Protein AF-0000000078526288 (afdb_homodimer)

Foldseek 3Di:
DDKWKKKWKFFLDPCPVVVLVVVCVVVVWDWPDWFWDQDPPNRIIIIITMTDDDPVVVVVSVVVLVPDPGTDDIDTADPPFKDKKKKKKWKFFAAPVRVVVLVVLCVVLVWDFDDDDNTIIIIMDMDHPVSVVVSVVVRVVTHTDDMDMNGMDMDGPDCVDPDDDD/DDKWKKKWKFFLDPCPVVVLVVVCVVVVWDWPDKAWDADPPNRIIMMITMTDDDPVVVVVSVVVLVPDPGTDDMDIADPPFKDKKKKKKWKFFAAPVRVVVLVVLCVVLVWDWPDDDNGITITMDMDHPVSVVVSVVVRVVTGTDDMDMRDMDMDGPDCPPPDDDD

Organism: NCBI:txid29354

Sequence (332 aa):
MERIVLSLLVDNTSGVLSRVAGLFSRRGYNIESLTVGVTADERYSRMTVVSTGDQEILDQIEKQLRKLEDVRDIKELKPGHSVYRELILVKVHASASQRQAICAIADIFRATIVDVGKDSVTVMLTGDQSKLDAVLNLLEDYEILELARTGLTGLSRGSDDIRYLPMERIVLSLLVDNTSGVLSRVAGLFSRRGYNIESLTVGVTADERYSRMTVVSTGDQEILDQIEKQLRKLEDVRDIKELKPGHSVYRELILVKVHASASQRQAICAIADIFRATIVDVGKDSVTVMLTGDQSKLDAVLNLLEDYEILELARTGLTGLSRGSDDIRYLP

Structure (mmCIF, N/CA/C/O backbone):
data_AF-0000000078526288-model_v1
#
loop_
_entity.id
_entity.type
_entity.pdbx_description
1 polymer 'Acetolactate synthase small subunit'
#
loop_
_atom_site.group_PDB
_atom_site.id
_atom_site.type_symbol
_atom_site.label_atom_id
_atom_site.label_alt_id
_atom_site.label_comp_id
_atom_site.label_asym_id
_atom_site.label_entity_id
_atom_site.label_seq_id
_atom_site.pdbx_PDB_ins_code
_atom_site.Cartn_x
_atom_site.Cartn_y
_atom_site.Cartn_z
_atom_site.occupancy
_atom_site.B_iso_or_equiv
_atom_site.auth_seq_id
_atom_site.auth_comp_id
_atom_site.auth_asym_id
_atom_site.auth_atom_id
_atom_site.pdbx_PDB_model_num
ATOM 1 N N . MET A 1 1 ? -2.316 -5.57 21.031 1 78.31 1 MET A N 1
ATOM 2 C CA . MET A 1 1 ? -2.574 -4.418 20.172 1 78.31 1 MET A CA 1
ATOM 3 C C . MET A 1 1 ? -3.182 -4.855 18.844 1 78.31 1 MET A C 1
ATOM 5 O O . MET A 1 1 ? -2.762 -5.855 18.266 1 78.31 1 MET A O 1
ATOM 9 N N . GLU A 1 2 ? -4.121 -4.395 18.578 1 89.44 2 GLU A N 1
ATOM 10 C CA . GLU A 1 2 ? -4.863 -4.781 17.391 1 89.44 2 GLU A CA 1
ATOM 11 C C . GLU A 1 2 ? -4.43 -3.957 16.172 1 89.44 2 GLU A C 1
ATOM 13 O O . GLU A 1 2 ? -3.826 -2.893 16.328 1 89.44 2 GLU A O 1
ATOM 18 N N . ARG A 1 3 ? -4.73 -4.469 15.273 1 92.62 3 ARG A N 1
ATOM 19 C CA . ARG A 1 3 ? -4.312 -3.861 14.016 1 92.62 3 ARG A CA 1
ATOM 20 C C . ARG A 1 3 ? -5.504 -3.656 13.086 1 92.62 3 ARG A C 1
ATOM 22 O O . ARG A 1 3 ? -6.379 -4.516 12.992 1 92.62 3 ARG A O 1
ATOM 29 N N . ILE A 1 4 ? -5.504 -2.611 12.43 1 95.75 4 ILE A N 1
ATOM 30 C CA . ILE A 1 4 ? -6.582 -2.348 11.477 1 95.75 4 ILE A CA 1
ATOM 31 C C . ILE A 1 4 ? -5.992 -1.908 10.141 1 95.75 4 ILE A C 1
ATOM 33 O O . ILE A 1 4 ? -5 -1.182 10.102 1 95.75 4 ILE A O 1
ATOM 37 N N . VAL A 1 5 ? -6.449 -2.439 9.102 1 96.62 5 VAL A N 1
ATOM 38 C CA . VAL A 1 5 ? -6.062 -2.029 7.758 1 96.62 5 VAL A CA 1
ATOM 39 C C . VAL A 1 5 ? -7.246 -1.362 7.062 1 96.62 5 VAL A C 1
ATOM 41 O O . VAL A 1 5 ? -8.289 -1.993 6.844 1 96.62 5 VAL A O 1
ATOM 44 N N . LEU A 1 6 ? -6.969 -0.064 6.902 1 97.38 6 LEU A N 1
ATOM 45 C CA . LEU A 1 6 ? -8.039 0.712 6.289 1 97.38 6 LEU A CA 1
ATOM 46 C C . LEU A 1 6 ? -7.668 1.118 4.867 1 97.38 6 LEU A C 1
ATOM 48 O O . LEU A 1 6 ? -6.547 1.565 4.613 1 97.38 6 LEU A O 1
ATOM 52 N N . SER A 1 7 ? -8.516 0.829 3.996 1 97.75 7 SER A N 1
ATOM 53 C CA . SER A 1 7 ? -8.43 1.363 2.643 1 97.75 7 SER A CA 1
ATOM 54 C C . SER A 1 7 ? -9.273 2.625 2.49 1 97.75 7 SER A C 1
ATOM 56 O O . SER A 1 7 ? -10.5 2.582 2.646 1 97.75 7 SER A O 1
ATOM 58 N N . LEU A 1 8 ? -8.586 3.609 2.311 1 97.25 8 LEU A N 1
ATOM 59 C CA . LEU A 1 8 ? -9.266 4.898 2.203 1 97.25 8 LEU A CA 1
ATOM 60 C C . LEU A 1 8 ? -9.289 5.379 0.757 1 97.25 8 LEU A C 1
ATOM 62 O O . LEU A 1 8 ? -8.242 5.488 0.117 1 97.25 8 LEU A O 1
ATOM 66 N N . LEU A 1 9 ? -10.438 5.566 0.299 1 97.56 9 LEU A N 1
ATOM 67 C CA . LEU A 1 9 ? -10.57 6.305 -0.954 1 97.56 9 LEU A CA 1
ATOM 68 C C . LEU A 1 9 ? -10.641 7.805 -0.698 1 97.56 9 LEU A C 1
ATOM 70 O O . LEU A 1 9 ? -11.562 8.281 -0.032 1 97.56 9 LEU A O 1
ATOM 74 N N . VAL A 1 10 ? -9.719 8.531 -1.231 1 96.94 10 VAL A N 1
ATOM 75 C CA . VAL A 1 10 ? -9.633 9.945 -0.881 1 96.94 10 VAL A CA 1
ATOM 76 C C . VAL A 1 10 ? -9.523 10.781 -2.15 1 96.94 10 VAL A C 1
ATOM 78 O O . VAL A 1 10 ? -9.188 10.266 -3.219 1 96.94 10 VAL A O 1
ATOM 81 N N . ASP A 1 11 ? -9.906 11.914 -1.874 1 95.69 11 ASP A N 1
ATOM 82 C CA . ASP A 1 11 ? -9.688 12.805 -3.01 1 95.69 11 ASP A CA 1
ATOM 83 C C . ASP A 1 11 ? -8.211 12.867 -3.385 1 95.69 11 ASP A C 1
ATOM 85 O O . ASP A 1 11 ? -7.34 12.875 -2.51 1 95.69 11 ASP A O 1
ATOM 89 N N . ASN A 1 12 ? -7.938 12.867 -4.656 1 93.81 12 ASN A N 1
ATOM 90 C CA . ASN A 1 12 ? -6.559 12.969 -5.125 1 93.81 12 ASN A CA 1
ATOM 91 C C . ASN A 1 12 ? -6.141 14.422 -5.332 1 93.81 12 ASN A C 1
ATOM 93 O O . ASN A 1 12 ? -5.895 14.852 -6.461 1 93.81 12 ASN A O 1
ATOM 97 N N . THR A 1 13 ? -6.039 15.117 -4.199 1 92.69 13 THR A N 1
ATOM 98 C CA . THR A 1 13 ? -5.625 16.516 -4.211 1 92.69 13 THR A CA 1
ATOM 99 C C . THR A 1 13 ? -4.516 16.766 -3.193 1 92.69 13 THR A C 1
ATOM 101 O O . THR A 1 13 ? -4.34 15.977 -2.256 1 92.69 13 THR A O 1
ATOM 104 N N . SER A 1 14 ? -3.846 17.703 -3.502 1 88.56 14 SER A N 1
ATOM 105 C CA . SER A 1 14 ? -2.719 18.031 -2.635 1 88.56 14 SER A CA 1
ATOM 106 C C . SER A 1 14 ? -3.168 18.203 -1.188 1 88.56 14 SER A C 1
ATOM 108 O O . SER A 1 14 ? -4.215 18.812 -0.931 1 88.56 14 SER A O 1
ATOM 110 N N . GLY A 1 15 ? -2.406 17.641 -0.392 1 91.81 15 GLY A N 1
ATOM 111 C CA . GLY A 1 15 ? -2.635 17.906 1.021 1 91.81 15 GLY A CA 1
ATOM 112 C C . GLY A 1 15 ? -3.42 16.812 1.712 1 91.81 15 GLY A C 1
ATOM 113 O O . GLY A 1 15 ? -3.441 16.734 2.941 1 91.81 15 GLY A O 1
ATOM 114 N N . VAL A 1 16 ? -4.078 16.047 0.9 1 95.56 16 VAL A N 1
ATOM 115 C CA . VAL A 1 16 ? -4.93 15.023 1.494 1 95.56 16 VAL A CA 1
ATOM 116 C C . VAL A 1 16 ? -4.074 14.031 2.273 1 95.56 16 VAL A C 1
ATOM 118 O O . VAL A 1 16 ? -4.414 13.656 3.398 1 95.56 16 VAL A O 1
ATOM 121 N N . LEU A 1 17 ? -2.924 13.672 1.703 1 93.88 17 LEU A N 1
ATOM 122 C CA . LEU A 1 17 ? -2.027 12.773 2.422 1 93.88 17 LEU A CA 1
ATOM 123 C C . LEU A 1 17 ? -1.586 13.391 3.746 1 93.88 17 LEU A C 1
ATOM 125 O O . LEU A 1 17 ? -1.603 12.727 4.781 1 93.88 17 LEU A O 1
ATOM 129 N N . SER A 1 18 ? -1.363 14.555 3.549 1 94.56 18 SER A N 1
ATOM 130 C CA . SER A 1 18 ? -0.926 15.266 4.75 1 94.56 18 SER A CA 1
ATOM 131 C C . SER A 1 18 ? -2.041 15.328 5.789 1 94.56 18 SER A C 1
ATOM 133 O O . SER A 1 18 ? -1.785 15.211 6.988 1 94.56 18 SER A O 1
ATOM 135 N N . ARG A 1 19 ? -3.018 15.672 5.438 1 95.75 19 ARG A N 1
ATOM 136 C CA . ARG A 1 19 ? -4.145 15.781 6.359 1 95.75 19 ARG A CA 1
ATOM 137 C C . ARG A 1 19 ? -4.461 14.43 6.996 1 95.75 19 ARG A C 1
ATOM 139 O O . ARG A 1 19 ? -4.684 14.352 8.203 1 95.75 19 ARG A O 1
ATOM 146 N N . VAL A 1 20 ? -4.43 13.406 6.172 1 96.69 20 VAL A N 1
ATOM 147 C CA . VAL A 1 20 ? -4.703 12.086 6.73 1 96.69 20 VAL A CA 1
ATOM 148 C C . VAL A 1 20 ? -3.578 11.688 7.684 1 96.69 20 VAL A C 1
ATOM 150 O O . VAL A 1 20 ? -3.832 11.305 8.828 1 96.69 20 VAL A O 1
ATOM 153 N N . ALA A 1 21 ? -2.537 11.781 7.246 1 95.19 21 ALA A N 1
ATOM 154 C CA . ALA A 1 21 ? -1.393 11.492 8.109 1 95.19 21 ALA A CA 1
ATOM 155 C C . ALA A 1 21 ? -1.416 12.367 9.359 1 95.19 21 ALA A C 1
ATOM 157 O O . ALA A 1 21 ? -1.046 11.914 10.445 1 95.19 21 ALA A O 1
ATOM 158 N N . GLY A 1 22 ? -1.643 13.656 9.039 1 95.06 22 GLY A N 1
ATOM 159 C CA . GLY A 1 22 ? -1.689 14.602 10.141 1 95.06 22 GLY A CA 1
ATOM 160 C C . GLY A 1 22 ? -2.701 14.227 11.203 1 95.06 22 GLY A C 1
ATOM 161 O O . GLY A 1 22 ? -2.457 14.414 12.398 1 95.06 22 GLY A O 1
ATOM 162 N N . LEU A 1 23 ? -3.824 13.578 10.852 1 96.19 23 LEU A N 1
ATOM 163 C CA . LEU A 1 23 ? -4.836 13.117 11.797 1 96.19 23 LEU A CA 1
ATOM 164 C C . LEU A 1 23 ? -4.266 12.055 12.727 1 96.19 23 LEU A C 1
ATOM 166 O O . LEU A 1 23 ? -4.461 12.117 13.945 1 96.19 23 LEU A O 1
ATOM 170 N N . PHE A 1 24 ? -3.527 11.297 12.094 1 95.5 24 PHE A N 1
ATOM 171 C CA . PHE A 1 24 ? -2.936 10.234 12.891 1 95.5 24 PHE A CA 1
ATOM 172 C C . PHE A 1 24 ? -1.914 10.797 13.875 1 95.5 24 PHE A C 1
ATOM 174 O O . PHE A 1 24 ? -1.881 10.406 15.039 1 95.5 24 PHE A O 1
ATOM 181 N N . SER A 1 25 ? -1.193 11.641 13.406 1 93.56 25 SER A N 1
ATOM 182 C CA . SER A 1 25 ? -0.153 12.203 14.258 1 93.56 25 SER A CA 1
ATOM 183 C C . SER A 1 25 ? -0.753 13.047 15.375 1 93.56 25 SER A C 1
ATOM 185 O O . SER A 1 25 ? -0.359 12.93 16.531 1 93.56 25 SER A O 1
ATOM 187 N N . ARG A 1 26 ? -1.615 13.891 15.055 1 93.75 26 ARG A N 1
ATOM 188 C CA . ARG A 1 26 ? -2.205 14.812 16.016 1 93.75 26 ARG A CA 1
ATOM 189 C C . ARG A 1 26 ? -2.939 14.062 17.125 1 93.75 26 ARG A C 1
ATOM 191 O O . ARG A 1 26 ? -2.934 14.484 18.281 1 93.75 26 ARG A O 1
ATOM 198 N N . ARG A 1 27 ? -3.539 12.859 16.797 1 93.44 27 ARG A N 1
ATOM 199 C CA . ARG A 1 27 ? -4.34 12.117 17.75 1 93.44 27 ARG A CA 1
ATOM 200 C C . ARG A 1 27 ? -3.523 11 18.406 1 93.44 27 ARG A C 1
ATOM 202 O O . ARG A 1 27 ? -4.031 10.258 19.25 1 93.44 27 ARG A O 1
ATOM 209 N N . GLY A 1 28 ? -2.314 11.062 17.812 1 91.94 28 GLY A N 1
ATOM 210 C CA . GLY A 1 28 ? -1.413 10.086 18.406 1 91.94 28 GLY A CA 1
ATOM 211 C C . GLY A 1 28 ? -1.717 8.664 18 1 91.94 28 GLY A C 1
ATOM 212 O O . GLY A 1 28 ? -1.47 7.723 18.75 1 91.94 28 GLY A O 1
ATOM 213 N N . TYR A 1 29 ? -2.303 8.523 16.891 1 92.69 29 TYR A N 1
ATOM 214 C CA . TYR A 1 29 ? -2.539 7.18 16.359 1 92.69 29 TYR A CA 1
ATOM 215 C C . TYR A 1 29 ? -1.296 6.641 15.672 1 92.69 29 TYR A C 1
ATOM 217 O O . TYR A 1 29 ? -0.605 7.375 14.961 1 92.69 29 TYR A O 1
ATOM 225 N N . ASN A 1 30 ? -1.155 5.516 15.742 1 89.69 30 ASN A N 1
ATOM 226 C CA . ASN A 1 30 ? 0.019 4.891 15.141 1 89.69 30 ASN A CA 1
ATOM 227 C C . ASN A 1 30 ? -0.241 4.484 13.695 1 89.69 30 ASN A C 1
ATOM 229 O O . ASN A 1 30 ? -1.284 3.908 13.383 1 89.69 30 ASN A O 1
ATOM 233 N N . ILE A 1 31 ? 0.575 4.723 13.031 1 92.19 31 ILE A N 1
ATOM 234 C CA . ILE A 1 31 ? 0.563 4.273 11.641 1 92.19 31 ILE A CA 1
ATOM 235 C C . ILE A 1 31 ? 1.661 3.234 11.43 1 92.19 31 ILE A C 1
ATOM 237 O O . ILE A 1 31 ? 2.846 3.531 11.594 1 92.19 31 ILE A O 1
ATOM 241 N N . GLU A 1 32 ? 1.486 2.199 11.023 1 88.12 32 GLU A N 1
ATOM 242 C CA . GLU A 1 32 ? 2.482 1.186 10.688 1 88.12 32 GLU A CA 1
ATOM 243 C C . GLU A 1 32 ? 2.922 1.306 9.227 1 88.12 32 GLU A C 1
ATOM 245 O O . GLU A 1 32 ? 4.105 1.159 8.922 1 88.12 32 GLU A O 1
ATOM 250 N N . SER A 1 33 ? 1.829 1.476 8.547 1 91.12 33 SER A N 1
ATOM 251 C CA . SER A 1 33 ? 2.154 1.709 7.145 1 91.12 33 SER A CA 1
ATOM 252 C C . SER A 1 33 ? 1.048 2.488 6.441 1 91.12 33 SER A C 1
ATOM 254 O O . SER A 1 33 ? -0.088 2.529 6.922 1 91.12 33 SER A O 1
ATOM 256 N N . LEU A 1 34 ? 1.593 3.188 5.359 1 92.12 34 LEU A N 1
ATOM 257 C CA . LEU A 1 34 ? 0.617 3.908 4.551 1 92.12 34 LEU A CA 1
ATOM 258 C C . LEU A 1 34 ? 1.057 3.967 3.092 1 92.12 34 LEU A C 1
ATOM 260 O O . LEU A 1 34 ? 2.201 4.32 2.797 1 92.12 34 LEU A O 1
ATOM 264 N N . THR A 1 35 ? 0.242 3.377 2.379 1 95.12 35 THR A N 1
ATOM 265 C CA . THR A 1 35 ? 0.462 3.475 0.94 1 95.12 35 THR A CA 1
ATOM 266 C C . THR A 1 35 ? -0.629 4.312 0.281 1 95.12 35 THR A C 1
ATOM 268 O O . THR A 1 35 ? -1.778 4.305 0.727 1 95.12 35 THR A O 1
ATOM 271 N N . VAL A 1 36 ? -0.202 4.938 -0.776 1 93.81 36 VAL A N 1
ATOM 272 C CA . VAL A 1 36 ? -1.202 5.734 -1.476 1 93.81 36 VAL A CA 1
ATOM 273 C C . VAL A 1 36 ? -0.868 5.793 -2.965 1 93.81 36 VAL A C 1
ATOM 275 O O . VAL A 1 36 ? 0.296 5.945 -3.342 1 93.81 36 VAL A O 1
ATOM 278 N N . GLY A 1 37 ? -1.864 5.574 -3.613 1 93 37 GLY A N 1
ATOM 279 C CA . GLY A 1 37 ? -1.726 5.652 -5.059 1 93 37 GLY A CA 1
ATOM 280 C C . GLY A 1 37 ? -3.021 6.012 -5.762 1 93 37 GLY A C 1
ATOM 281 O O . GLY A 1 37 ? -4.109 5.734 -5.254 1 93 37 GLY A O 1
ATOM 282 N N . VAL A 1 38 ? -2.779 6.613 -6.859 1 92.88 38 VAL A N 1
ATOM 283 C CA . VAL A 1 38 ? -3.926 7.043 -7.652 1 92.88 38 VAL A CA 1
ATOM 284 C C . VAL A 1 38 ? -4.719 5.824 -8.117 1 92.88 38 VAL A C 1
ATOM 286 O O . VAL A 1 38 ? -4.141 4.773 -8.398 1 92.88 38 VAL A O 1
ATOM 289 N N . THR A 1 39 ? -5.953 5.812 -8.148 1 93.94 39 THR A N 1
ATOM 290 C CA . THR A 1 39 ? -6.805 4.727 -8.609 1 93.94 39 THR A CA 1
ATOM 291 C C . THR A 1 39 ? -7.039 4.832 -10.117 1 93.94 39 THR A C 1
ATOM 293 O O . THR A 1 39 ? -6.391 5.629 -10.797 1 93.94 39 THR A O 1
ATOM 296 N N . ALA A 1 40 ? -7.914 3.994 -10.539 1 92 40 ALA A N 1
ATOM 297 C CA . ALA A 1 40 ? -8.258 4.055 -11.953 1 92 40 ALA A CA 1
ATOM 298 C C . ALA A 1 40 ? -9 5.348 -12.281 1 92 40 ALA A C 1
ATOM 300 O O . ALA A 1 40 ? -9.008 5.789 -13.438 1 92 40 ALA A O 1
ATOM 301 N N . ASP A 1 41 ? -9.719 5.719 -11.297 1 92.44 41 ASP A N 1
ATOM 302 C CA . ASP A 1 41 ? -10.312 7.051 -11.383 1 92.44 41 ASP A CA 1
ATOM 303 C C . ASP A 1 41 ? -9.383 8.109 -10.797 1 92.44 41 ASP A C 1
ATOM 305 O O . ASP A 1 41 ? -9.227 8.203 -9.578 1 92.44 41 ASP A O 1
ATOM 309 N N . GLU A 1 42 ? -8.664 9.102 -11.516 1 89.5 42 GLU A N 1
ATOM 310 C CA . GLU A 1 42 ? -7.566 9.984 -11.109 1 89.5 42 GLU A CA 1
ATOM 311 C C . GLU A 1 42 ? -8.039 11.031 -10.109 1 89.5 42 GLU A C 1
ATOM 313 O O . GLU A 1 42 ? -7.227 11.711 -9.484 1 89.5 42 GLU A O 1
ATOM 318 N N . ARG A 1 43 ? -9.43 11.031 -9.977 1 95.12 43 ARG A N 1
ATOM 319 C CA . ARG A 1 43 ? -9.969 11.977 -9 1 95.12 43 ARG A CA 1
ATOM 320 C C . ARG A 1 43 ? -9.727 11.492 -7.578 1 95.12 43 ARG A C 1
ATOM 322 O O . ARG A 1 43 ? -9.828 12.273 -6.625 1 95.12 43 ARG A O 1
ATOM 329 N N . TYR A 1 44 ? -9.281 10.297 -7.539 1 95.75 44 TYR A N 1
ATOM 330 C CA . TYR A 1 44 ? -9.195 9.68 -6.219 1 95.75 44 TYR A CA 1
ATOM 331 C C . TYR A 1 44 ? -7.895 8.898 -6.066 1 95.75 44 TYR A C 1
ATOM 333 O O . TYR A 1 44 ? -7.305 8.461 -7.059 1 95.75 44 TYR A O 1
ATOM 341 N N . SER A 1 45 ? -7.492 8.852 -4.945 1 95.38 45 SER A N 1
ATOM 342 C CA . SER A 1 45 ? -6.402 7.984 -4.512 1 95.38 45 SER A CA 1
ATOM 343 C C . SER A 1 45 ? -6.867 7 -3.447 1 95.38 45 SER A C 1
ATOM 345 O O . SER A 1 45 ? -7.871 7.234 -2.77 1 95.38 45 SER A O 1
ATOM 347 N N . ARG A 1 46 ? -6.293 5.98 -3.527 1 96.75 46 ARG A N 1
ATOM 348 C CA . ARG A 1 46 ? -6.57 5.02 -2.465 1 96.75 46 ARG A CA 1
ATOM 349 C C . ARG A 1 46 ? -5.371 4.871 -1.532 1 96.75 46 ARG A C 1
ATOM 351 O O . ARG A 1 46 ? -4.242 4.691 -1.99 1 96.75 46 ARG A O 1
ATOM 358 N N . MET A 1 47 ? -5.613 5.035 -0.302 1 96.88 47 MET A N 1
ATOM 359 C CA . MET A 1 47 ? -4.621 4.84 0.752 1 96.88 47 MET A CA 1
ATOM 360 C C . MET A 1 47 ? -4.922 3.58 1.555 1 96.88 47 MET A C 1
ATOM 362 O O . MET A 1 47 ? -6.078 3.293 1.861 1 96.88 47 MET A O 1
ATOM 366 N N . THR A 1 48 ? -3.988 2.922 1.618 1 97.12 48 THR A N 1
ATOM 367 C CA . THR A 1 48 ? -4.086 1.844 2.598 1 97.12 48 THR A CA 1
ATOM 368 C C . THR A 1 48 ? -3.295 2.186 3.857 1 97.12 48 THR A C 1
ATOM 370 O O . THR A 1 48 ? -2.074 2.35 3.805 1 97.12 48 THR A O 1
ATOM 373 N N . VAL A 1 49 ? -4.004 2.277 5.012 1 95.94 49 VAL A N 1
ATOM 374 C CA . VAL A 1 49 ? -3.406 2.662 6.285 1 95.94 49 VAL A CA 1
ATOM 375 C C . VAL A 1 49 ? -3.498 1.502 7.273 1 95.94 49 VAL A C 1
ATOM 377 O O . VAL A 1 49 ? -4.582 0.961 7.504 1 95.94 49 VAL A O 1
ATOM 380 N N . VAL A 1 50 ? -2.381 1.192 7.68 1 95.38 50 VAL A N 1
ATOM 381 C CA . VAL A 1 50 ? -2.32 0.178 8.727 1 95.38 50 VAL A CA 1
ATOM 382 C C . VAL A 1 50 ? -1.983 0.835 10.062 1 95.38 50 VAL A C 1
ATOM 384 O O . VAL A 1 50 ? -0.956 1.504 10.195 1 95.38 50 VAL A O 1
ATOM 387 N N . SER A 1 51 ? -2.832 0.612 10.93 1 94.69 51 SER A N 1
ATOM 388 C CA . SER A 1 51 ? -2.648 1.191 12.258 1 94.69 51 SER A CA 1
ATOM 389 C C . SER A 1 51 ? -2.838 0.144 13.352 1 94.69 51 SER A C 1
ATOM 391 O O . SER A 1 51 ? -3.551 -0.843 13.156 1 94.69 51 SER A O 1
ATOM 393 N N . THR A 1 52 ? -2.25 0.444 14.352 1 93.56 52 THR A N 1
ATOM 394 C CA . THR A 1 52 ? -2.381 -0.437 15.508 1 93.56 52 THR A CA 1
ATOM 395 C C . THR A 1 52 ? -2.818 0.349 16.734 1 93.56 52 THR A C 1
ATOM 397 O O . THR A 1 52 ? -2.568 1.553 16.828 1 93.56 52 THR A O 1
ATOM 400 N N . GLY A 1 53 ? -3.48 -0.38 17.562 1 91.19 53 GLY A N 1
ATOM 401 C CA . GLY A 1 53 ? -3.967 0.208 18.797 1 91.19 53 GLY A CA 1
ATOM 402 C C . GLY A 1 53 ? -5.035 -0.63 19.469 1 91.19 53 GLY A C 1
ATOM 403 O O . GLY A 1 53 ? -5.352 -1.73 19.016 1 91.19 53 GLY A O 1
ATOM 404 N N . ASP A 1 54 ? -5.223 0.047 20.562 1 91.75 54 ASP A N 1
ATOM 405 C CA . ASP A 1 54 ? -6.328 -0.68 21.188 1 91.75 54 ASP A CA 1
ATOM 406 C C . ASP A 1 54 ? -7.629 -0.464 20.406 1 91.75 54 ASP A C 1
ATOM 408 O O . ASP A 1 54 ? -7.703 0.403 19.531 1 91.75 54 ASP A O 1
ATOM 412 N N . GLN A 1 55 ? -8.695 -1.332 20.547 1 89.62 55 GLN A N 1
ATOM 413 C CA . GLN A 1 55 ? -9.914 -1.344 19.75 1 89.62 55 GLN A CA 1
ATOM 414 C C . GLN A 1 55 ? -10.617 0.012 19.797 1 89.62 55 GLN A C 1
ATOM 416 O O . GLN A 1 55 ? -11.18 0.458 18.797 1 89.62 55 GLN A O 1
ATOM 421 N N . GLU A 1 56 ? -10.43 0.689 20.969 1 89.62 56 GLU A N 1
ATOM 422 C CA . GLU A 1 56 ? -11.055 2.004 21.109 1 89.62 56 GLU A CA 1
ATOM 423 C C . GLU A 1 56 ? -10.398 3.023 20.188 1 89.62 56 GLU A C 1
ATOM 425 O O . GLU A 1 56 ? -11.086 3.816 19.531 1 89.62 56 GLU A O 1
ATOM 430 N N . ILE A 1 57 ? -9.195 2.807 20.125 1 89.88 57 ILE A N 1
ATOM 431 C CA . ILE A 1 57 ? -8.438 3.734 19.297 1 89.88 57 ILE A CA 1
ATOM 432 C C . ILE A 1 57 ? -8.711 3.443 17.812 1 89.88 57 ILE A C 1
ATOM 434 O O . ILE A 1 57 ? -8.93 4.363 17.031 1 89.88 57 ILE A O 1
ATOM 438 N N . LEU A 1 58 ? -8.68 2.43 17.562 1 90.56 58 LEU A N 1
ATOM 439 C CA . LEU A 1 58 ? -8.898 2.035 16.172 1 90.56 58 LEU A CA 1
ATOM 440 C C . LEU A 1 58 ? -10.289 2.463 15.703 1 90.56 58 LEU A C 1
ATOM 442 O O . LEU A 1 58 ? -10.445 2.898 14.562 1 90.56 58 LEU A O 1
ATOM 446 N N . ASP A 1 59 ? -11.227 2.148 16.578 1 91.81 59 ASP A N 1
ATOM 447 C CA . ASP A 1 59 ? -12.578 2.588 16.25 1 91.81 59 ASP A CA 1
ATOM 448 C C . ASP A 1 59 ? -12.633 4.102 16.047 1 91.81 59 ASP A C 1
ATOM 450 O O . ASP A 1 59 ? -13.344 4.598 15.172 1 91.81 59 ASP A O 1
ATOM 454 N N . GLN A 1 60 ? -11.93 4.887 16.734 1 93 60 GLN A N 1
ATOM 455 C CA . GLN A 1 60 ? -11.898 6.344 16.672 1 93 60 GLN A CA 1
ATOM 456 C C . GLN A 1 60 ? -11.195 6.82 15.406 1 93 60 GLN A C 1
ATOM 458 O O . GLN A 1 60 ? -11.547 7.859 14.844 1 93 60 GLN A O 1
ATOM 463 N N . ILE A 1 61 ? -10.164 5.836 15.109 1 96.44 61 ILE A N 1
ATOM 464 C CA . ILE A 1 61 ? -9.414 6.199 13.906 1 96.44 61 ILE A CA 1
ATOM 465 C C . ILE A 1 61 ? -10.375 6.312 12.719 1 96.44 61 ILE A C 1
ATOM 467 O O . ILE A 1 61 ? -10.359 7.309 11.992 1 96.44 61 ILE A O 1
ATOM 471 N N . GLU A 1 62 ? -11.195 5.344 12.477 1 95.38 62 GLU A N 1
ATOM 472 C CA . GLU A 1 62 ? -12.141 5.336 11.367 1 95.38 62 GLU A CA 1
ATOM 473 C C . GLU A 1 62 ? -13.117 6.5 11.469 1 95.38 62 GLU A C 1
ATOM 475 O O . GLU A 1 62 ? -13.414 7.16 10.469 1 95.38 62 GLU A O 1
ATOM 480 N N . LYS A 1 63 ? -13.484 6.781 12.758 1 95.31 63 LYS A N 1
ATOM 481 C CA . LYS A 1 63 ? -14.438 7.863 12.984 1 95.31 63 LYS A CA 1
ATOM 482 C C . LYS A 1 63 ? -13.836 9.211 12.617 1 95.31 63 LYS A C 1
ATOM 484 O O . LYS A 1 63 ? -14.484 10.039 11.977 1 95.31 63 LYS A O 1
ATOM 489 N N . GLN A 1 64 ? -12.727 9.359 12.984 1 97.56 64 GLN A N 1
ATOM 490 C CA . GLN A 1 64 ? -12.062 10.633 12.727 1 97.56 64 GLN A CA 1
ATOM 491 C C . GLN A 1 64 ? -11.758 10.805 11.242 1 97.56 64 GLN A C 1
ATOM 493 O O . GLN A 1 64 ? -11.859 11.914 10.703 1 97.56 64 GLN A O 1
ATOM 498 N N . LEU A 1 65 ? -11.414 9.648 10.742 1 97.62 65 LEU A N 1
ATOM 499 C CA . LEU A 1 65 ? -11.133 9.68 9.312 1 97.62 65 LEU A CA 1
ATOM 500 C C . LEU A 1 65 ? -12.391 10.031 8.516 1 97.62 65 LEU A C 1
ATOM 502 O O . LEU A 1 65 ? -12.312 10.727 7.496 1 97.62 65 LEU A O 1
ATOM 506 N N . ARG A 1 66 ? -13.492 9.648 8.852 1 96.44 66 ARG A N 1
ATOM 507 C CA . ARG A 1 66 ? -14.75 9.898 8.164 1 96.44 66 ARG A CA 1
ATOM 508 C C . ARG A 1 66 ? -15.117 11.375 8.219 1 96.44 66 ARG A C 1
ATOM 510 O O . ARG A 1 66 ? -15.914 11.859 7.41 1 96.44 66 ARG A O 1
ATOM 517 N N . LYS A 1 67 ? -14.445 11.961 9.273 1 95.75 67 LYS A N 1
ATOM 518 C CA . LYS A 1 67 ? -14.758 13.375 9.422 1 95.75 67 LYS A CA 1
ATOM 519 C C . LYS A 1 67 ? -13.984 14.227 8.414 1 95.75 67 LYS A C 1
ATOM 521 O O . LYS A 1 67 ? -14.297 15.398 8.219 1 95.75 67 LYS A O 1
ATOM 526 N N . LEU A 1 68 ? -13.086 13.562 7.867 1 96.94 68 LEU A N 1
ATOM 527 C CA . LEU A 1 68 ? -12.312 14.297 6.871 1 96.94 68 LEU A CA 1
ATOM 528 C C . LEU A 1 68 ? -13.07 14.383 5.551 1 96.94 68 LEU A C 1
ATOM 530 O O . LEU A 1 68 ? -13.445 13.352 4.984 1 96.94 68 LEU A O 1
ATOM 534 N N . GLU A 1 69 ? -13.047 15.578 5.223 1 93.94 69 GLU A N 1
ATOM 535 C CA . GLU A 1 69 ? -13.883 15.828 4.051 1 93.94 69 GLU A CA 1
ATOM 536 C C . GLU A 1 69 ? -13.312 15.148 2.811 1 93.94 69 GLU A C 1
ATOM 538 O O . GLU A 1 69 ? -14.055 14.758 1.908 1 93.94 69 GLU A O 1
ATOM 543 N N . ASP A 1 70 ? -12.102 14.977 2.811 1 96.25 70 ASP A N 1
ATOM 544 C CA . ASP A 1 70 ? -11.414 14.438 1.641 1 96.25 70 ASP A CA 1
ATOM 545 C C . ASP A 1 70 ? -11.555 12.914 1.569 1 96.25 70 ASP A C 1
ATOM 547 O O . ASP A 1 70 ? -11.195 12.297 0.565 1 96.25 70 ASP A O 1
ATOM 551 N N . VAL A 1 71 ? -11.961 12.305 2.707 1 97.38 71 VAL A N 1
ATOM 552 C CA . VAL A 1 71 ? -12.125 10.852 2.738 1 97.38 71 VAL A CA 1
ATOM 553 C C . VAL A 1 71 ? -13.508 10.477 2.209 1 97.38 71 VAL A C 1
ATOM 555 O O . VAL A 1 71 ? -14.531 10.859 2.797 1 97.38 71 VAL A O 1
ATOM 558 N N . ARG A 1 72 ? -13.477 9.727 1 1 96.69 72 ARG A N 1
ATOM 559 C CA . ARG A 1 72 ? -14.719 9.438 0.295 1 96.69 72 ARG A CA 1
ATOM 560 C C . ARG A 1 72 ? -15.266 8.062 0.674 1 96.69 72 ARG A C 1
ATOM 562 O O . ARG A 1 72 ? -16.469 7.82 0.589 1 96.69 72 ARG A O 1
ATOM 569 N N . ASP A 1 73 ? -14.398 7.234 0.924 1 94.62 73 ASP A N 1
ATOM 570 C CA . ASP A 1 73 ? -14.781 5.891 1.34 1 94.62 73 ASP A CA 1
ATOM 571 C C . ASP A 1 73 ? -13.734 5.273 2.258 1 94.62 73 ASP A C 1
ATOM 573 O O . ASP A 1 73 ? -12.539 5.562 2.125 1 94.62 73 ASP A O 1
ATOM 577 N N . ILE A 1 74 ? -14.125 4.66 3.4 1 95.38 74 ILE A N 1
ATOM 578 C CA . ILE A 1 74 ? -13.234 3.91 4.281 1 95.38 74 ILE A CA 1
ATOM 579 C C . ILE A 1 74 ? -13.695 2.457 4.363 1 95.38 74 ILE A C 1
ATOM 581 O O . ILE A 1 74 ? -14.859 2.18 4.66 1 95.38 74 ILE A O 1
ATOM 585 N N . LYS A 1 75 ? -12.789 1.465 3.795 1 95.88 75 LYS A N 1
ATOM 586 C CA . LYS A 1 75 ? -13.008 0.032 3.961 1 95.88 75 LYS A CA 1
ATOM 587 C C . LYS A 1 75 ? -11.984 -0.578 4.914 1 95.88 75 LYS A C 1
ATOM 589 O O . LYS A 1 75 ? -10.781 -0.35 4.77 1 95.88 75 LYS A O 1
ATOM 594 N N . GLU A 1 76 ? -12.391 -1.045 5.98 1 96 76 GLU A N 1
ATOM 595 C CA . GLU A 1 76 ? -11.461 -1.869 6.754 1 96 76 GLU A CA 1
ATOM 596 C C . GLU A 1 76 ? -11.172 -3.186 6.039 1 96 76 GLU A C 1
ATOM 598 O O . GLU A 1 76 ? -12.086 -3.939 5.715 1 96 76 GLU A O 1
ATOM 603 N N . LEU A 1 77 ? -10.102 -3.391 5.762 1 97.44 77 LEU A N 1
ATOM 604 C CA . LEU A 1 77 ? -9.672 -4.637 5.129 1 97.44 77 LEU A CA 1
ATOM 605 C C . LEU A 1 77 ? -9.391 -5.707 6.18 1 97.44 77 LEU A C 1
ATOM 607 O O . LEU A 1 77 ? -8.312 -5.723 6.781 1 97.44 77 LEU A O 1
ATOM 611 N N . LYS A 1 78 ? -10.141 -6.477 6.289 1 95.12 78 LYS A N 1
ATOM 612 C CA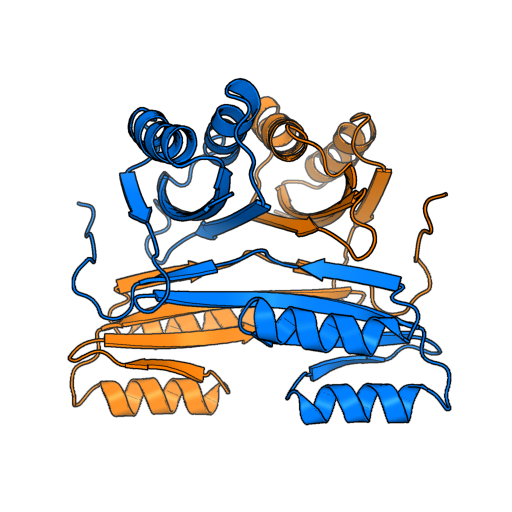 . LYS A 1 78 ? -10.039 -7.496 7.328 1 95.12 78 LYS A CA 1
ATOM 613 C C . LYS A 1 78 ? -9.258 -8.711 6.832 1 95.12 78 LYS A C 1
ATOM 615 O O . LYS A 1 78 ? -9.391 -9.109 5.676 1 95.12 78 LYS A O 1
ATOM 620 N N . PRO A 1 79 ? -8.555 -9.281 7.57 1 92.19 79 PRO A N 1
ATOM 621 C CA . PRO A 1 79 ? -7.848 -10.516 7.211 1 92.19 79 PRO A CA 1
ATOM 622 C C . PRO A 1 79 ? -8.789 -11.609 6.715 1 92.19 79 PRO A C 1
ATOM 624 O O . PRO A 1 79 ? -9.883 -11.789 7.266 1 92.19 79 PRO A O 1
ATOM 627 N N . GLY A 1 80 ? -8.461 -12.32 5.742 1 92.06 80 GLY A N 1
ATOM 628 C CA . GLY A 1 80 ? -9.273 -13.383 5.168 1 92.06 80 GLY A CA 1
ATOM 629 C C . GLY A 1 80 ? -10.25 -12.883 4.117 1 92.06 80 GLY A C 1
ATOM 630 O O . GLY A 1 80 ? -10.734 -13.664 3.297 1 92.06 80 GLY A O 1
ATOM 631 N N . HIS A 1 81 ? -10.531 -11.602 4.297 1 96.44 81 HIS A N 1
ATOM 632 C CA . HIS A 1 81 ? -11.5 -11.047 3.365 1 96.44 81 HIS A CA 1
ATOM 633 C C . HIS A 1 81 ? -10.859 -10.016 2.441 1 96.44 81 HIS A C 1
ATOM 635 O O . HIS A 1 81 ? -11.555 -9.273 1.752 1 96.44 81 HIS A O 1
ATOM 641 N N . SER A 1 82 ? -9.68 -10.102 2.523 1 97.44 82 SER A N 1
ATOM 642 C CA . SER A 1 82 ? -8.93 -9.148 1.71 1 97.44 82 SER A CA 1
ATOM 643 C C . SER A 1 82 ? -7.586 -9.727 1.28 1 97.44 82 SER A C 1
ATOM 645 O O . SER A 1 82 ? -7.086 -10.672 1.895 1 97.44 82 SER A O 1
ATOM 647 N N . VAL A 1 83 ? -7.141 -9.094 0.375 1 96.88 83 VAL A N 1
ATOM 648 C CA . VAL A 1 83 ? -5.793 -9.445 -0.058 1 96.88 83 VAL A CA 1
ATOM 649 C C . VAL A 1 83 ? -4.824 -8.328 0.334 1 96.88 83 VAL A C 1
ATOM 651 O O . VAL A 1 83 ? -5.078 -7.152 0.065 1 96.88 83 VAL A O 1
ATOM 654 N N . TYR A 1 84 ? -3.766 -8.82 0.913 1 97.19 84 TYR A N 1
ATOM 655 C CA . TYR A 1 84 ? -2.707 -7.918 1.351 1 97.19 84 TYR A CA 1
ATOM 656 C C . TYR A 1 84 ? -1.397 -8.227 0.633 1 97.19 84 TYR A C 1
ATOM 658 O O . TYR A 1 84 ? -1.003 -9.391 0.519 1 97.19 84 TYR A O 1
ATOM 666 N N . ARG A 1 85 ? -0.924 -7.215 0.221 1 97.62 85 ARG A N 1
ATOM 667 C CA . ARG A 1 85 ? 0.375 -7.43 -0.409 1 97.62 85 ARG A CA 1
ATOM 668 C C . ARG A 1 85 ? 1.31 -6.25 -0.153 1 97.62 85 ARG A C 1
ATOM 670 O O . ARG A 1 85 ? 0.865 -5.105 -0.086 1 97.62 85 ARG A O 1
ATOM 677 N N . GLU A 1 86 ? 2.373 -6.57 0.037 1 97.88 86 GLU A N 1
ATOM 678 C CA . GLU A 1 86 ? 3.459 -5.609 0.213 1 97.88 86 GLU A CA 1
ATOM 679 C C . GLU A 1 86 ? 4.664 -5.973 -0.65 1 97.88 86 GLU A C 1
ATOM 681 O O . GLU A 1 86 ? 4.867 -7.145 -0.982 1 97.88 86 GLU A O 1
ATOM 686 N N . LEU A 1 87 ? 5.375 -4.988 -1.122 1 98.06 87 LEU A N 1
ATOM 687 C CA . LEU A 1 87 ? 6.598 -5.188 -1.893 1 98.06 87 LEU A CA 1
ATOM 688 C C . LEU A 1 87 ? 7.809 -4.648 -1.137 1 98.06 87 LEU A C 1
ATOM 690 O O . LEU A 1 87 ? 7.754 -3.562 -0.56 1 98.06 87 LEU A O 1
ATOM 694 N N . ILE A 1 88 ? 8.75 -5.465 -1.129 1 98.19 88 ILE A N 1
ATOM 695 C CA . ILE A 1 88 ? 9.953 -4.965 -0.472 1 98.19 88 ILE A CA 1
ATOM 696 C C . ILE A 1 88 ? 11.156 -5.121 -1.402 1 98.19 88 ILE A C 1
ATOM 698 O O . ILE A 1 88 ? 11.188 -6.031 -2.232 1 98.19 88 ILE A O 1
ATOM 702 N N . LEU A 1 89 ? 12.094 -4.25 -1.345 1 98.5 89 LEU A N 1
ATOM 703 C CA . LEU A 1 89 ? 13.438 -4.336 -1.903 1 98.5 89 LEU A CA 1
ATOM 704 C C . LEU A 1 89 ? 14.484 -4.422 -0.795 1 98.5 89 LEU A C 1
ATOM 706 O O . LEU A 1 89 ? 14.562 -3.543 0.064 1 98.5 89 LEU A O 1
ATOM 710 N N . VAL A 1 90 ? 15.156 -5.465 -0.882 1 98 90 VAL A N 1
ATOM 711 C CA . VAL A 1 90 ? 16.172 -5.664 0.151 1 98 90 VAL A CA 1
ATOM 712 C C . VAL A 1 90 ? 17.547 -5.781 -0.493 1 98 90 VAL A C 1
ATOM 714 O O . VAL A 1 90 ? 17.812 -6.73 -1.238 1 98 90 VAL A O 1
ATOM 717 N N . LYS A 1 91 ? 18.312 -4.816 -0.163 1 97.88 91 LYS A N 1
ATOM 718 C CA . LYS A 1 91 ? 19.703 -4.863 -0.602 1 97.88 91 LYS A CA 1
ATOM 719 C C . LYS A 1 91 ? 20.594 -5.512 0.456 1 97.88 91 LYS A C 1
ATOM 721 O O . LYS A 1 91 ? 20.672 -5.023 1.585 1 97.88 91 LYS A O 1
ATOM 726 N N . VAL A 1 92 ? 21.266 -6.562 0.001 1 97.06 92 VAL A N 1
ATOM 727 C CA . VAL A 1 92 ? 22.078 -7.336 0.942 1 97.06 92 VAL A CA 1
ATOM 728 C C . VAL A 1 92 ? 23.531 -7.359 0.484 1 97.06 92 VAL A C 1
ATOM 730 O O . VAL A 1 92 ? 23.812 -7.473 -0.712 1 97.06 92 VAL A O 1
ATOM 733 N N . HIS A 1 93 ? 24.234 -7.133 1.532 1 96.62 93 HIS A N 1
ATOM 734 C CA . HIS A 1 93 ? 25.656 -7.328 1.225 1 96.62 93 HIS A CA 1
ATOM 735 C C . HIS A 1 93 ? 25.938 -8.773 0.828 1 96.62 93 HIS A C 1
ATOM 737 O O . HIS A 1 93 ? 25.484 -9.703 1.499 1 96.62 93 HIS A O 1
ATOM 743 N N . ALA A 1 94 ? 26.609 -8.922 -0.379 1 93.81 94 ALA A N 1
ATOM 744 C CA . ALA A 1 94 ? 26.844 -10.273 -0.883 1 93.81 94 ALA A CA 1
ATOM 745 C C . ALA A 1 94 ? 28.266 -10.414 -1.426 1 93.81 94 ALA A C 1
ATOM 747 O O . ALA A 1 94 ? 28.578 -9.914 -2.51 1 93.81 94 ALA A O 1
ATOM 748 N N . SER A 1 95 ? 29.047 -11.078 -0.659 1 91 95 SER A N 1
ATOM 749 C CA . SER A 1 95 ? 30.297 -11.523 -1.252 1 91 95 SER A CA 1
ATOM 750 C C . SER A 1 95 ? 30.062 -12.578 -2.33 1 91 95 SER A C 1
ATOM 752 O O . SER A 1 95 ? 28.938 -13.062 -2.49 1 91 95 SER A O 1
ATOM 754 N N . ALA A 1 96 ? 31.078 -12.875 -2.992 1 86.5 96 ALA A N 1
ATOM 755 C CA . ALA A 1 96 ? 30.938 -13.852 -4.066 1 86.5 96 ALA A CA 1
ATOM 756 C C . ALA A 1 96 ? 30.406 -15.18 -3.533 1 86.5 96 ALA A C 1
ATOM 758 O O . ALA A 1 96 ? 29.562 -15.82 -4.168 1 86.5 96 ALA A O 1
ATOM 759 N N . SER A 1 97 ? 30.828 -15.523 -2.553 1 87.56 97 SER A N 1
ATOM 760 C CA . SER A 1 97 ? 30.406 -16.797 -1.983 1 87.56 97 SER A CA 1
ATOM 761 C C . SER A 1 97 ? 29 -16.719 -1.41 1 87.56 97 SER A C 1
ATOM 763 O O . SER A 1 97 ? 28.25 -17.688 -1.462 1 87.56 97 SER A O 1
ATOM 765 N N . GLN A 1 98 ? 28.672 -15.586 -0.895 1 92 98 GLN A N 1
ATOM 766 C CA . GLN A 1 98 ? 27.375 -15.406 -0.253 1 92 98 GLN A CA 1
ATOM 767 C C . GLN A 1 98 ? 26.281 -15.219 -1.289 1 92 98 GLN A C 1
ATOM 769 O O . GLN A 1 98 ? 25.109 -15.484 -1.011 1 92 98 GLN A O 1
ATOM 774 N N . ARG A 1 99 ? 26.688 -14.719 -2.357 1 91.75 99 ARG A N 1
ATOM 775 C CA . ARG A 1 99 ? 25.75 -14.375 -3.416 1 91.75 99 ARG A CA 1
ATOM 776 C C . ARG A 1 99 ? 24.906 -15.586 -3.824 1 91.75 99 ARG A C 1
ATOM 778 O O . ARG A 1 99 ? 23.703 -15.469 -4.035 1 91.75 99 ARG A O 1
ATOM 785 N N . GLN A 1 100 ? 25.578 -16.703 -4.066 1 92.31 100 GLN A N 1
ATOM 786 C CA . GLN A 1 100 ? 24.875 -17.906 -4.473 1 92.31 100 GLN A CA 1
ATOM 787 C C . GLN A 1 100 ? 23.828 -18.312 -3.438 1 92.31 100 GLN A C 1
ATOM 789 O O . GLN A 1 100 ? 22.719 -18.719 -3.793 1 92.31 100 GLN A O 1
ATOM 794 N N . ALA A 1 101 ? 24.188 -18.203 -2.217 1 92.88 101 ALA A N 1
ATOM 795 C CA . ALA A 1 101 ? 23.266 -18.562 -1.133 1 92.88 101 ALA A CA 1
ATOM 796 C C . ALA A 1 101 ? 22.078 -17.609 -1.088 1 92.88 101 ALA A C 1
ATOM 798 O O . ALA A 1 101 ? 20.938 -18.047 -0.85 1 92.88 101 ALA A O 1
ATOM 799 N N . ILE A 1 102 ? 22.359 -16.344 -1.263 1 95.12 102 ILE A N 1
ATOM 800 C CA . ILE A 1 102 ? 21.297 -15.344 -1.257 1 95.12 102 ILE A CA 1
ATOM 801 C C . ILE A 1 102 ? 20.359 -15.578 -2.436 1 95.12 102 ILE A C 1
ATOM 803 O O . ILE A 1 102 ? 19.141 -15.477 -2.291 1 95.12 102 ILE A O 1
ATOM 807 N N . CYS A 1 103 ? 20.891 -15.914 -3.592 1 93.94 103 CYS A N 1
ATOM 808 C CA . CYS A 1 103 ? 20.094 -16.219 -4.77 1 93.94 103 CYS A CA 1
ATOM 809 C C . CYS A 1 103 ? 19.234 -17.453 -4.543 1 93.94 103 CYS A C 1
ATOM 811 O O . CYS A 1 103 ? 18.094 -17.531 -5.02 1 93.94 103 CYS A O 1
ATOM 813 N N . ALA A 1 104 ? 19.938 -18.375 -3.859 1 94.56 104 ALA A N 1
ATOM 814 C CA . ALA A 1 104 ? 19.203 -19.594 -3.547 1 94.56 104 ALA A CA 1
ATOM 815 C C . ALA A 1 104 ? 18 -19.281 -2.65 1 94.56 104 ALA A C 1
ATOM 817 O O . ALA A 1 104 ? 16.906 -19.828 -2.848 1 94.56 104 ALA A O 1
ATOM 818 N N . ILE A 1 105 ? 18.078 -18.547 -1.584 1 91.94 105 ILE A N 1
ATOM 819 C CA . ILE A 1 105 ? 16.984 -18.109 -0.709 1 91.94 105 ILE A CA 1
ATOM 820 C C . ILE A 1 105 ? 15.922 -17.391 -1.53 1 91.94 105 ILE A C 1
ATOM 822 O O . ILE A 1 105 ? 14.727 -17.656 -1.358 1 91.94 105 ILE A O 1
ATOM 826 N N . ALA A 1 106 ? 16.5 -16.359 -2.547 1 95.56 106 ALA A N 1
ATOM 827 C CA . ALA A 1 106 ? 15.562 -15.641 -3.404 1 95.56 106 ALA A CA 1
ATOM 828 C C . ALA A 1 106 ? 14.734 -16.609 -4.246 1 95.56 106 ALA A C 1
ATOM 830 O O . ALA A 1 106 ? 13.516 -16.453 -4.379 1 95.56 106 ALA A O 1
ATOM 831 N N . ASP A 1 107 ? 15.242 -17.703 -4.578 1 95 107 ASP A N 1
ATOM 832 C CA . ASP A 1 107 ? 14.57 -18.688 -5.422 1 95 107 ASP A CA 1
ATOM 833 C C . ASP A 1 107 ? 13.531 -19.469 -4.625 1 95 107 ASP A C 1
ATOM 835 O O . ASP A 1 107 ? 12.43 -19.719 -5.113 1 95 107 ASP A O 1
ATOM 839 N N . ILE A 1 108 ? 13.914 -19.797 -3.525 1 95 108 ILE A N 1
ATOM 840 C CA . ILE A 1 108 ? 13.031 -20.578 -2.66 1 95 108 ILE A CA 1
ATOM 841 C C . ILE A 1 108 ? 11.742 -19.797 -2.414 1 95 108 ILE A C 1
ATOM 843 O O . ILE A 1 108 ? 10.656 -20.375 -2.395 1 95 108 ILE A O 1
ATOM 847 N N . PHE A 1 109 ? 11.852 -18.578 -2.252 1 94.56 109 PHE A N 1
ATOM 848 C CA . PHE A 1 109 ? 10.703 -17.75 -1.904 1 94.56 109 PHE A CA 1
ATOM 849 C C . PHE A 1 109 ? 10.125 -17.078 -3.145 1 94.56 109 PHE A C 1
ATOM 851 O O . PHE A 1 109 ? 9.227 -16.234 -3.041 1 94.56 109 PHE A O 1
ATOM 858 N N . ARG A 1 110 ? 10.672 -17.328 -4.262 1 94.19 110 ARG A N 1
ATOM 859 C CA . ARG A 1 110 ? 10.242 -16.812 -5.555 1 94.19 110 ARG A CA 1
ATOM 860 C C . ARG A 1 110 ? 10.406 -15.297 -5.625 1 94.19 110 ARG A C 1
ATOM 862 O O . ARG A 1 110 ? 9.523 -14.594 -6.113 1 94.19 110 ARG A O 1
ATOM 869 N N . ALA A 1 111 ? 11.461 -14.984 -4.887 1 96.56 111 ALA A N 1
ATOM 870 C CA . ALA A 1 111 ? 11.883 -13.586 -4.969 1 96.56 111 ALA A CA 1
ATOM 871 C C . ALA A 1 111 ? 12.727 -13.344 -6.211 1 96.56 111 ALA A C 1
ATOM 873 O O . ALA A 1 111 ? 13.18 -14.289 -6.863 1 96.56 111 ALA A O 1
ATOM 874 N N . THR A 1 112 ? 12.812 -12.109 -6.582 1 96.25 112 THR A N 1
ATOM 875 C CA . THR A 1 112 ? 13.508 -11.75 -7.812 1 96.25 112 THR A CA 1
ATOM 876 C C . THR A 1 112 ? 14.766 -10.938 -7.504 1 96.25 112 THR A C 1
ATOM 878 O O . THR A 1 112 ? 14.719 -10 -6.707 1 96.25 112 THR A O 1
ATOM 881 N N . ILE A 1 113 ? 15.719 -11.375 -7.992 1 97.56 113 ILE A N 1
ATOM 882 C CA . ILE A 1 113 ? 16.922 -10.547 -7.895 1 97.56 113 ILE A CA 1
ATOM 883 C C . ILE A 1 113 ? 16.844 -9.398 -8.898 1 97.56 113 ILE A C 1
ATOM 885 O O . ILE A 1 113 ? 16.766 -9.625 -10.109 1 97.56 113 ILE A O 1
ATOM 889 N N . VAL A 1 114 ? 16.984 -8.211 -8.398 1 96.88 114 VAL A N 1
ATOM 890 C CA . VAL A 1 114 ? 16.703 -7.09 -9.289 1 96.88 114 VAL A CA 1
ATOM 891 C C . VAL A 1 114 ? 17.969 -6.27 -9.508 1 96.88 114 VAL A C 1
ATOM 893 O O . VAL A 1 114 ? 18 -5.375 -10.359 1 96.88 114 VAL A O 1
ATOM 896 N N . ASP A 1 115 ? 18.891 -6.496 -8.711 1 97.38 115 ASP A N 1
ATOM 897 C CA . ASP A 1 115 ? 20.188 -5.852 -8.883 1 97.38 115 ASP A CA 1
ATOM 898 C C . ASP A 1 115 ? 21.312 -6.715 -8.297 1 97.38 115 ASP A C 1
ATOM 900 O O . ASP A 1 115 ? 21.141 -7.309 -7.23 1 97.38 115 ASP A O 1
ATOM 904 N N . VAL A 1 116 ? 22.359 -6.805 -8.977 1 95.88 116 VAL A N 1
ATOM 905 C CA . VAL A 1 116 ? 23.578 -7.469 -8.5 1 95.88 116 VAL A CA 1
ATOM 906 C C . VAL A 1 116 ? 24.781 -6.547 -8.68 1 95.88 116 VAL A C 1
ATOM 908 O O . VAL A 1 116 ? 25.141 -6.203 -9.805 1 95.88 116 VAL A O 1
ATOM 911 N N . GLY A 1 117 ? 25.234 -6.125 -7.598 1 92.81 117 GLY A N 1
ATOM 912 C CA . GLY A 1 117 ? 26.453 -5.336 -7.602 1 92.81 117 GLY A CA 1
ATOM 913 C C . GLY A 1 117 ? 27.688 -6.148 -7.281 1 92.81 117 GLY A C 1
ATOM 914 O O . GLY A 1 117 ? 27.609 -7.371 -7.137 1 92.81 117 GLY A O 1
ATOM 915 N N . LYS A 1 118 ? 28.75 -5.496 -7.262 1 91.06 118 LYS A N 1
ATOM 916 C CA . LYS A 1 118 ? 30.016 -6.184 -6.965 1 91.06 118 LYS A CA 1
ATOM 917 C C . LYS A 1 118 ? 29.938 -6.883 -5.609 1 91.06 118 LYS A C 1
ATOM 919 O O . LYS A 1 118 ? 30.406 -8.016 -5.465 1 91.06 118 LYS A O 1
ATOM 924 N N . ASP A 1 119 ? 29.203 -6.281 -4.738 1 93.81 119 ASP A N 1
ATOM 925 C CA . ASP A 1 119 ? 29.172 -6.879 -3.406 1 93.81 119 ASP A CA 1
ATOM 926 C C . ASP A 1 119 ? 27.781 -6.789 -2.795 1 93.81 119 ASP A C 1
ATOM 928 O O . ASP A 1 119 ? 27.641 -6.66 -1.577 1 93.81 119 ASP A O 1
ATOM 932 N N . SER A 1 120 ? 26.969 -6.629 -3.51 1 96.69 120 SER A N 1
ATOM 933 C CA . SER A 1 120 ? 25.609 -6.531 -2.98 1 96.69 120 SER A CA 1
ATOM 934 C C . SER A 1 120 ? 24.594 -7.156 -3.936 1 96.69 120 SER A C 1
ATOM 936 O O . SER A 1 120 ? 24.844 -7.242 -5.141 1 96.69 120 SER A O 1
ATOM 938 N N . VAL A 1 121 ? 23.5 -7.605 -3.648 1 96.69 121 VAL A N 1
ATOM 939 C CA . VAL A 1 121 ? 22.375 -8.102 -4.414 1 96.69 121 VAL A CA 1
ATOM 940 C C . VAL A 1 121 ? 21.078 -7.5 -3.871 1 96.69 121 VAL A C 1
ATOM 942 O O . VAL A 1 121 ? 20.891 -7.395 -2.654 1 96.69 121 VAL A O 1
ATOM 945 N N . THR A 1 122 ? 20.344 -7.055 -4.523 1 98.12 122 THR A N 1
ATOM 946 C CA . THR A 1 122 ? 19.047 -6.555 -4.102 1 98.12 122 THR A CA 1
ATOM 947 C C . THR A 1 122 ? 17.938 -7.539 -4.48 1 98.12 122 THR A C 1
ATOM 949 O O . THR A 1 122 ? 17.781 -7.875 -5.656 1 98.12 122 THR A O 1
ATOM 952 N N . VAL A 1 123 ? 17.172 -7.863 -3.775 1 97.88 123 VAL A N 1
ATOM 953 C CA . VAL A 1 123 ? 16.125 -8.859 -3.924 1 97.88 123 VAL A CA 1
ATOM 954 C C . VAL A 1 123 ? 14.758 -8.195 -3.811 1 97.88 123 VAL A C 1
ATOM 956 O O . VAL A 1 123 ? 14.508 -7.422 -2.879 1 97.88 123 VAL A O 1
ATOM 959 N N . MET A 1 124 ? 13.938 -8.461 -4.508 1 98.25 124 MET A N 1
ATOM 960 C CA . MET A 1 124 ? 12.555 -7.973 -4.48 1 98.25 124 MET A CA 1
ATOM 961 C C . MET A 1 124 ? 11.586 -9.102 -4.137 1 98.25 124 MET A C 1
ATOM 963 O O . MET A 1 124 ? 11.688 -10.195 -4.688 1 98.25 124 MET A O 1
ATOM 967 N N . LEU A 1 125 ? 10.859 -8.773 -3.475 1 97.69 125 LEU A N 1
ATOM 968 C CA . LEU A 1 125 ? 9.883 -9.773 -3.084 1 97.69 125 LEU A CA 1
ATOM 969 C C . LEU A 1 125 ? 8.516 -9.141 -2.855 1 97.69 125 LEU A C 1
ATOM 971 O O . LEU A 1 125 ? 8.414 -8.047 -2.289 1 97.69 125 LEU A O 1
ATOM 975 N N . THR A 1 126 ? 7.434 -9.836 -3.199 1 96.94 126 THR A N 1
ATOM 976 C CA . THR A 1 126 ? 6.047 -9.469 -2.943 1 96.94 126 THR A CA 1
ATOM 977 C C . THR A 1 126 ? 5.324 -10.578 -2.186 1 96.94 126 THR A C 1
ATOM 979 O O . THR A 1 126 ? 5.523 -11.758 -2.467 1 96.94 126 THR A O 1
ATOM 982 N N . GLY A 1 127 ? 4.68 -10.125 -1.373 1 95.56 127 GLY A N 1
ATOM 983 C CA . GLY A 1 127 ? 3.928 -11.109 -0.604 1 95.56 127 GLY A CA 1
ATOM 984 C C . GLY A 1 127 ? 3.207 -10.508 0.586 1 95.56 127 GLY A C 1
ATOM 985 O O . GLY A 1 127 ? 3.166 -9.281 0.742 1 95.56 127 GLY A O 1
ATOM 986 N N . ASP A 1 128 ? 2.621 -11.25 1.289 1 92.62 128 ASP A N 1
ATOM 987 C CA . ASP A 1 128 ? 2.047 -10.75 2.533 1 92.62 128 ASP A CA 1
ATOM 988 C C . ASP A 1 128 ? 3.125 -10.555 3.598 1 92.62 128 ASP A C 1
ATOM 990 O O . ASP A 1 128 ? 4.285 -10.906 3.385 1 92.62 128 ASP A O 1
ATOM 994 N N . GLN A 1 129 ? 2.625 -9.922 4.648 1 88.31 129 GLN A N 1
ATOM 995 C CA . GLN A 1 129 ? 3.613 -9.508 5.641 1 88.31 129 GLN A CA 1
ATOM 996 C C . GLN A 1 129 ? 4.324 -10.719 6.242 1 88.31 129 GLN A C 1
ATOM 998 O O . GLN A 1 129 ? 5.516 -10.648 6.559 1 88.31 129 GLN A O 1
ATOM 1003 N N . SER A 1 130 ? 3.83 -11.82 6.414 1 92.06 130 SER A N 1
ATOM 1004 C CA . SER A 1 130 ? 4.457 -13.031 6.941 1 92.06 130 SER A CA 1
ATOM 1005 C C . SER A 1 130 ? 5.559 -13.531 6.016 1 92.06 130 SER A C 1
ATOM 1007 O O . SER A 1 130 ? 6.648 -13.883 6.469 1 92.06 130 SER A O 1
ATOM 1009 N N . LYS A 1 131 ? 5.031 -13.594 4.746 1 92.5 131 LYS A N 1
ATOM 1010 C CA . LYS A 1 131 ? 6.02 -14.023 3.764 1 92.5 131 LYS A CA 1
ATOM 1011 C C . LYS A 1 131 ? 7.215 -13.078 3.729 1 92.5 131 LYS A C 1
ATOM 1013 O O . LYS A 1 131 ? 8.367 -13.516 3.723 1 92.5 131 LYS A O 1
ATOM 1018 N N . LEU A 1 132 ? 7 -11.891 3.777 1 95.5 132 LEU A N 1
ATOM 1019 C CA . LEU A 1 132 ? 8.094 -10.922 3.709 1 95.5 132 LEU A CA 1
ATOM 1020 C C . LEU A 1 132 ? 8.961 -10.992 4.961 1 95.5 132 LEU A C 1
ATOM 1022 O O . LEU A 1 132 ? 10.188 -10.969 4.871 1 95.5 132 LEU A O 1
ATOM 1026 N N . ASP A 1 133 ? 8.352 -11.211 5.973 1 92.75 133 ASP A N 1
ATOM 1027 C CA . ASP A 1 133 ? 9.102 -11.32 7.223 1 92.75 133 ASP A CA 1
ATOM 1028 C C . ASP A 1 133 ? 9.977 -12.57 7.234 1 92.75 133 ASP A C 1
ATOM 1030 O O . ASP A 1 133 ? 11.102 -12.539 7.738 1 92.75 133 ASP A O 1
ATOM 1034 N N . ALA A 1 134 ? 9.445 -13.445 6.863 1 94.81 134 ALA A N 1
ATOM 1035 C CA . ALA A 1 134 ? 10.195 -14.695 6.809 1 94.81 134 ALA A CA 1
ATOM 1036 C C . ALA A 1 134 ? 11.469 -14.539 5.984 1 94.81 134 ALA A C 1
ATOM 1038 O O . ALA A 1 134 ? 12.539 -14.992 6.395 1 94.81 134 ALA A O 1
ATOM 1039 N N . VAL A 1 135 ? 11.258 -14.016 4.766 1 95.25 135 VAL A N 1
ATOM 1040 C CA . VAL A 1 135 ? 12.406 -13.812 3.885 1 95.25 135 VAL A CA 1
ATOM 1041 C C . VAL A 1 135 ? 13.398 -12.852 4.539 1 95.25 135 VAL A C 1
ATOM 1043 O O . VAL A 1 135 ? 14.609 -13.094 4.52 1 95.25 135 VAL A O 1
ATOM 1046 N N . LEU A 1 136 ? 12.898 -11.773 5.137 1 95.5 136 LEU A N 1
ATOM 1047 C CA . LEU A 1 136 ? 13.781 -10.797 5.77 1 95.5 136 LEU A CA 1
ATOM 1048 C C . LEU A 1 136 ? 14.539 -11.43 6.934 1 95.5 136 LEU A C 1
ATOM 1050 O O . LEU A 1 136 ? 15.711 -11.117 7.16 1 95.5 136 LEU A O 1
ATOM 1054 N N . ASN A 1 137 ? 13.812 -12.375 7.578 1 94.75 137 ASN A N 1
ATOM 1055 C CA . ASN A 1 137 ? 14.469 -13.07 8.68 1 94.75 137 ASN A CA 1
ATOM 1056 C C . ASN A 1 137 ? 15.641 -13.914 8.188 1 94.75 137 ASN A C 1
ATOM 1058 O O . ASN A 1 137 ? 16.688 -13.953 8.828 1 94.75 137 ASN A O 1
ATOM 1062 N N . LEU A 1 138 ? 15.469 -14.469 7.117 1 94.81 138 LEU A N 1
ATOM 1063 C CA . LEU A 1 138 ? 16.547 -15.273 6.559 1 94.81 138 LEU A CA 1
ATOM 1064 C C . LEU A 1 138 ? 17.672 -14.391 6.043 1 94.81 138 LEU A C 1
ATOM 1066 O O . LEU A 1 138 ? 18.859 -14.711 6.234 1 94.81 138 LEU A O 1
ATOM 1070 N N . LEU A 1 139 ? 17.234 -13.297 5.461 1 92.69 139 LEU A N 1
ATOM 1071 C CA . LEU A 1 139 ? 18.234 -12.422 4.871 1 92.69 139 LEU A CA 1
ATOM 1072 C C . LEU A 1 139 ? 18.984 -11.656 5.953 1 92.69 139 LEU A C 1
ATOM 1074 O O . LEU A 1 139 ? 20.062 -11.109 5.695 1 92.69 139 LEU A O 1
ATOM 1078 N N . GLU A 1 140 ? 18.438 -11.641 6.992 1 93.31 140 GLU A N 1
ATOM 1079 C CA . GLU A 1 140 ? 19.094 -10.969 8.117 1 93.31 140 GLU A CA 1
ATOM 1080 C C . GLU A 1 140 ? 20.406 -11.656 8.484 1 93.31 140 GLU A C 1
ATOM 1082 O O . GLU A 1 140 ? 21.234 -11.086 9.203 1 93.31 140 GLU A O 1
ATOM 1087 N N . ASP A 1 141 ? 20.375 -12.797 8.258 1 91.75 141 ASP A N 1
ATOM 1088 C CA . ASP A 1 141 ? 21.641 -13.492 8.5 1 91.75 141 ASP A CA 1
ATOM 1089 C C . ASP A 1 141 ? 22.766 -12.875 7.68 1 91.75 141 ASP A C 1
ATOM 1091 O O . ASP A 1 141 ? 23.938 -13.156 7.926 1 91.75 141 ASP A O 1
ATOM 1095 N N . TYR A 1 142 ? 22.266 -12.305 6.738 1 92.31 142 TYR A N 1
ATOM 1096 C CA . TYR A 1 142 ? 23.219 -11.516 5.961 1 92.31 142 TYR A CA 1
ATOM 1097 C C . TYR A 1 142 ? 23.109 -10.039 6.301 1 92.31 142 TYR A C 1
ATOM 1099 O O . TYR A 1 142 ? 22.203 -9.633 7.035 1 92.31 142 TYR A O 1
ATOM 1107 N N . GLU A 1 143 ? 23.938 -9.203 5.828 1 93.38 143 GLU A N 1
ATOM 1108 C CA . GLU A 1 143 ? 23.891 -7.777 6.152 1 93.38 143 GLU A CA 1
ATOM 1109 C C . GLU A 1 143 ? 22.969 -7.027 5.195 1 93.38 143 GLU A C 1
ATOM 1111 O O . GLU A 1 143 ? 23.297 -6.828 4.027 1 93.38 143 GLU A O 1
ATOM 1116 N N . ILE A 1 144 ? 21.938 -6.785 5.746 1 95.81 144 ILE A N 1
ATOM 1117 C CA . ILE A 1 144 ? 21 -5.988 4.957 1 95.81 144 ILE A CA 1
ATOM 1118 C C . ILE A 1 144 ? 21.5 -4.543 4.887 1 95.81 144 ILE A C 1
ATOM 1120 O O . ILE A 1 144 ? 21.578 -3.861 5.914 1 95.81 144 ILE A O 1
ATOM 1124 N N . LEU A 1 145 ? 21.641 -4.141 3.82 1 95.5 145 LEU A N 1
ATOM 1125 C CA . LEU A 1 145 ? 22.219 -2.812 3.639 1 95.5 145 LEU A CA 1
ATOM 1126 C C . LEU A 1 145 ? 21.125 -1.75 3.568 1 95.5 145 LEU A C 1
ATOM 1128 O O . LEU A 1 145 ? 21.266 -0.668 4.141 1 95.5 145 LEU A O 1
ATOM 1132 N N . GLU A 1 146 ? 20.188 -2.09 2.766 1 96.75 146 GLU A N 1
ATOM 1133 C CA . GLU A 1 146 ? 19.047 -1.201 2.633 1 96.75 146 GLU A CA 1
ATOM 1134 C C . GLU A 1 146 ? 17.75 -1.994 2.469 1 96.75 146 GLU A C 1
ATOM 1136 O O . GLU A 1 146 ? 17.75 -3.082 1.89 1 96.75 146 GLU A O 1
ATOM 1141 N N . LEU A 1 147 ? 16.703 -1.488 3.16 1 96.81 147 LEU A N 1
ATOM 1142 C CA . LEU A 1 147 ? 15.383 -2.09 3.029 1 96.81 147 LEU A CA 1
ATOM 1143 C C . LEU A 1 147 ? 14.328 -1.03 2.703 1 96.81 147 LEU A C 1
ATOM 1145 O O . LEU A 1 147 ? 14.211 -0.029 3.414 1 96.81 147 LEU A O 1
ATOM 1149 N N . ALA A 1 148 ? 13.797 -1.133 1.456 1 97.19 148 ALA A N 1
ATOM 1150 C CA . ALA A 1 148 ? 12.656 -0.294 1.095 1 97.19 148 ALA A CA 1
ATOM 1151 C C . ALA A 1 148 ? 11.375 -1.123 0.982 1 97.19 148 ALA A C 1
ATOM 1153 O O . ALA A 1 148 ? 11.375 -2.191 0.367 1 97.19 148 ALA A O 1
ATOM 1154 N N . ARG A 1 149 ? 10.406 -0.707 1.624 1 96.81 149 ARG A N 1
ATOM 1155 C CA . ARG A 1 149 ? 9.133 -1.411 1.595 1 96.81 149 ARG A CA 1
ATOM 1156 C C . ARG A 1 149 ? 7.984 -0.457 1.269 1 96.81 149 ARG A C 1
ATOM 1158 O O . ARG A 1 149 ? 7.977 0.688 1.724 1 96.81 149 ARG A O 1
ATOM 1165 N N . THR A 1 150 ? 7.141 -0.905 0.463 1 96.88 150 THR A N 1
ATOM 1166 C CA . THR A 1 150 ? 6.078 -0.027 -0.014 1 96.88 150 THR A CA 1
ATOM 1167 C C . THR A 1 150 ? 5.059 0.239 1.092 1 96.88 150 THR A C 1
ATOM 1169 O O . THR A 1 150 ? 4.371 1.261 1.075 1 96.88 150 THR A O 1
ATOM 1172 N N . GLY A 1 151 ? 5.004 -0.587 2.105 1 95.06 151 GLY A N 1
ATOM 1173 C CA . GLY A 1 151 ? 3.828 -0.687 2.955 1 95.06 151 GLY A CA 1
ATOM 1174 C C . GLY A 1 151 ? 2.717 -1.518 2.34 1 95.06 151 GLY A C 1
ATOM 1175 O O . GLY A 1 151 ? 2.695 -1.735 1.127 1 95.06 151 GLY A O 1
ATOM 1176 N N . LEU A 1 152 ? 1.877 -1.786 3.139 1 95.94 152 LEU A N 1
ATOM 1177 C CA . LEU A 1 152 ? 0.802 -2.711 2.795 1 95.94 152 LEU A CA 1
ATOM 1178 C C . LEU A 1 152 ? -0.226 -2.037 1.892 1 95.94 152 LEU A C 1
ATOM 1180 O O . LEU A 1 152 ? -0.596 -0.883 2.117 1 95.94 152 LEU A O 1
ATOM 1184 N N . THR A 1 153 ? -0.495 -2.807 0.874 1 97.25 153 THR A N 1
ATOM 1185 C CA . THR A 1 153 ? -1.701 -2.443 0.137 1 97.25 153 THR A CA 1
ATOM 1186 C C . THR A 1 153 ? -2.66 -3.629 0.054 1 97.25 153 THR A C 1
ATOM 1188 O O . THR A 1 153 ? -2.291 -4.758 0.386 1 97.25 153 THR A O 1
ATOM 1191 N N . GLY A 1 154 ? -3.861 -3.236 -0.175 1 97.81 154 GLY A N 1
ATOM 1192 C CA . GLY A 1 154 ? -4.816 -4.336 -0.174 1 97.81 154 GLY A CA 1
ATOM 1193 C C . GLY A 1 154 ? -6.164 -3.955 -0.757 1 97.81 154 GLY A C 1
ATOM 1194 O O . GLY A 1 154 ? -6.461 -2.771 -0.925 1 97.81 154 GLY A O 1
ATOM 1195 N N . LEU A 1 155 ? -6.828 -4.945 -1 1 98.19 155 LEU A N 1
ATOM 1196 C CA . LEU A 1 155 ? -8.211 -4.812 -1.446 1 98.19 155 LEU A CA 1
ATOM 1197 C C . LEU A 1 155 ? -9.078 -5.93 -0.875 1 98.19 155 LEU A C 1
ATOM 1199 O O . LEU A 1 155 ? -8.594 -7.039 -0.649 1 98.19 155 LEU A O 1
ATOM 1203 N N . SER A 1 156 ? -10.156 -5.582 -0.625 1 97.75 156 SER A N 1
ATOM 1204 C CA . SER A 1 156 ? -11.094 -6.617 -0.189 1 97.75 156 SER A CA 1
ATOM 1205 C C . SER A 1 156 ? -11.32 -7.652 -1.283 1 97.75 156 SER A C 1
ATOM 1207 O O . SER A 1 156 ? -11.281 -7.328 -2.473 1 97.75 156 SER A O 1
ATOM 1209 N N . ARG A 1 157 ? -11.516 -8.781 -1.033 1 96.12 157 ARG A N 1
ATOM 1210 C CA . ARG A 1 157 ? -11.789 -9.859 -1.97 1 96.12 157 ARG A CA 1
ATOM 1211 C C . ARG A 1 157 ? -13.172 -9.703 -2.594 1 96.12 157 ARG A C 1
ATOM 1213 O O . ARG A 1 157 ? -14.094 -9.188 -1.956 1 96.12 157 ARG A O 1
ATOM 1220 N N . GLY A 1 158 ? -13.211 -10.188 -3.553 1 94.31 158 GLY A N 1
ATOM 1221 C CA . GLY A 1 158 ? -14.484 -10.133 -4.25 1 94.31 158 GLY A CA 1
ATOM 1222 C C . GLY A 1 158 ? -14.891 -8.727 -4.652 1 94.31 158 GLY A C 1
ATOM 1223 O O . GLY A 1 158 ? -14.047 -7.824 -4.691 1 94.31 158 GLY A O 1
ATOM 1224 N N . SER A 1 159 ? -16.141 -8.484 -4.957 1 91.06 159 SER A N 1
ATOM 1225 C CA . SER A 1 159 ? -16.547 -7.18 -5.457 1 91.06 159 SER A CA 1
ATOM 1226 C C . SER A 1 159 ? -17.812 -6.691 -4.758 1 91.06 159 SER A C 1
ATOM 1228 O O . SER A 1 159 ? -18.516 -5.812 -5.266 1 91.06 159 SER A O 1
ATOM 1230 N N . ASP A 1 160 ? -18.031 -7.246 -3.477 1 88.81 160 ASP A N 1
ATOM 1231 C CA . ASP A 1 160 ? -19.312 -6.961 -2.811 1 88.81 160 ASP A CA 1
ATOM 1232 C C . ASP A 1 160 ? -19.297 -5.574 -2.172 1 88.81 160 ASP A C 1
ATOM 1234 O O . ASP A 1 160 ? -20.344 -4.996 -1.905 1 88.81 160 ASP A O 1
ATOM 1238 N N . ASP A 1 161 ? -18.172 -5.059 -2.207 1 86.44 161 ASP A N 1
ATOM 1239 C CA . ASP A 1 161 ? -18.156 -3.811 -1.45 1 86.44 161 ASP A CA 1
ATOM 1240 C C . ASP A 1 161 ? -17.609 -2.662 -2.299 1 86.44 161 ASP A C 1
ATOM 1242 O O . ASP A 1 161 ? -17.125 -1.667 -1.764 1 86.44 161 ASP A O 1
ATOM 1246 N N . ILE A 1 162 ? -17.703 -2.896 -3.387 1 87.44 162 ILE A N 1
ATOM 1247 C CA . ILE A 1 162 ? -17.219 -1.879 -4.305 1 87.44 162 ILE A CA 1
ATOM 1248 C C . ILE A 1 162 ? -18.078 -0.627 -4.207 1 87.44 162 ILE A C 1
ATOM 1250 O O . ILE A 1 162 ? -19.312 -0.713 -4.258 1 87.44 162 ILE A O 1
ATOM 1254 N N . ARG A 1 163 ? -17.375 0.447 -4.07 1 81.88 163 ARG A N 1
ATOM 1255 C CA . ARG A 1 163 ? -18.125 1.701 -4.016 1 81.88 163 ARG A CA 1
ATOM 1256 C C . ARG A 1 163 ? -17.859 2.557 -5.246 1 81.88 163 ARG A C 1
ATOM 1258 O O . ARG A 1 163 ? -16.703 2.811 -5.59 1 81.88 163 ARG A O 1
ATOM 1265 N N . TYR A 1 164 ? -18.859 2.799 -5.844 1 78.94 164 TYR A N 1
ATOM 1266 C CA . TYR A 1 164 ? -18.766 3.617 -7.047 1 78.94 164 TYR A CA 1
ATOM 1267 C C . TYR A 1 164 ? -19.047 5.082 -6.734 1 78.94 164 TYR A C 1
ATOM 1269 O O . TYR A 1 164 ? -20.062 5.406 -6.09 1 78.94 164 TYR A O 1
ATOM 1277 N N . LEU A 1 165 ? -18.109 5.684 -6.809 1 74 165 LEU A N 1
ATOM 1278 C CA . LEU A 1 165 ? -18.328 7.094 -6.496 1 74 165 LEU A CA 1
ATOM 1279 C C . LEU A 1 165 ? -18.844 7.848 -7.715 1 74 165 LEU A C 1
ATOM 1281 O O . LEU A 1 165 ? -18.453 7.543 -8.852 1 74 165 LEU A O 1
ATOM 1285 N N . PRO A 1 166 ? -19.891 8.734 -7.547 1 72.44 1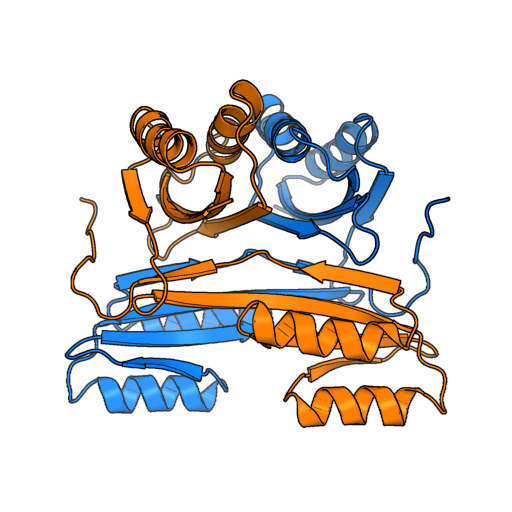66 PRO A N 1
ATOM 1286 C CA . PRO A 1 166 ? -20.547 9.43 -8.656 1 72.44 166 PRO A CA 1
ATOM 1287 C C . PRO A 1 166 ? -19.562 10.281 -9.477 1 72.44 166 PRO A C 1
ATOM 1289 O O . PRO A 1 166 ? -18.531 10.711 -8.961 1 72.44 166 PRO A O 1
ATOM 1292 N N . MET B 1 1 ? 7.945 18.453 -17.094 1 80.5 1 MET B N 1
ATOM 1293 C CA . MET B 1 1 ? 7.957 18.297 -15.648 1 80.5 1 MET B CA 1
ATOM 1294 C C . MET B 1 1 ? 8.844 17.125 -15.234 1 80.5 1 MET B C 1
ATOM 1296 O O . MET B 1 1 ? 8.812 16.062 -15.875 1 80.5 1 MET B O 1
ATOM 1300 N N . GLU B 1 2 ? 9.68 17.484 -14.422 1 90.62 2 GLU B N 1
ATOM 1301 C CA . GLU B 1 2 ? 10.68 16.5 -14.031 1 90.62 2 GLU B CA 1
ATOM 1302 C C . GLU B 1 2 ? 10.242 15.734 -12.781 1 90.62 2 GLU B C 1
ATOM 1304 O O . GLU B 1 2 ? 9.352 16.172 -12.062 1 90.62 2 GLU B O 1
ATOM 1309 N N . ARG B 1 3 ? 10.82 14.695 -12.797 1 93.12 3 ARG B N 1
ATOM 1310 C CA . ARG B 1 3 ? 10.453 13.797 -11.711 1 93.12 3 ARG B CA 1
ATOM 1311 C C . ARG B 1 3 ? 11.664 13.445 -10.852 1 93.12 3 ARG B C 1
ATOM 1313 O O . ARG B 1 3 ? 12.758 13.234 -11.375 1 93.12 3 ARG B O 1
ATOM 1320 N N . ILE B 1 4 ? 11.305 13.43 -9.719 1 95.62 4 ILE B N 1
ATOM 1321 C CA . ILE B 1 4 ? 12.406 13.039 -8.844 1 95.62 4 ILE B CA 1
ATOM 1322 C C . ILE B 1 4 ? 11.93 11.969 -7.863 1 95.62 4 ILE B C 1
ATOM 1324 O O . ILE B 1 4 ? 10.797 12.008 -7.391 1 95.62 4 ILE B O 1
ATOM 1328 N N . VAL B 1 5 ? 12.68 11.148 -7.656 1 96.81 5 VAL B N 1
ATOM 1329 C CA . VAL B 1 5 ? 12.43 10.078 -6.699 1 96.81 5 VAL B CA 1
ATOM 1330 C C . VAL B 1 5 ? 13.453 10.148 -5.566 1 96.81 5 VAL B C 1
ATOM 1332 O O . VAL B 1 5 ? 14.656 10 -5.801 1 96.81 5 VAL B O 1
ATOM 1335 N N . LEU B 1 6 ? 12.984 10.312 -4.441 1 97.56 6 LEU B N 1
ATOM 1336 C CA . LEU B 1 6 ? 13.867 10.445 -3.287 1 97.56 6 LEU B CA 1
ATOM 1337 C C . LEU B 1 6 ? 13.617 9.328 -2.279 1 97.56 6 LEU B C 1
ATOM 1339 O O . LEU B 1 6 ? 12.461 9.016 -1.975 1 97.56 6 LEU B O 1
ATOM 1343 N N . SER B 1 7 ? 14.539 8.828 -1.942 1 97.81 7 SER B N 1
ATOM 1344 C CA . SER B 1 7 ? 14.531 7.906 -0.812 1 97.81 7 SER B CA 1
ATOM 1345 C C . SER B 1 7 ? 14.977 8.602 0.471 1 97.81 7 SER B C 1
ATOM 1347 O O . SER B 1 7 ? 16.109 9.086 0.565 1 97.81 7 SER B O 1
ATOM 1349 N N . LEU B 1 8 ? 14.164 8.625 1.401 1 97.69 8 LEU B N 1
ATOM 1350 C CA . LEU B 1 8 ? 14.422 9.305 2.668 1 97.69 8 LEU B CA 1
ATOM 1351 C C . LEU B 1 8 ? 14.539 8.297 3.807 1 97.69 8 LEU B C 1
ATOM 1353 O O . LEU B 1 8 ? 13.641 7.484 4.023 1 97.69 8 LEU B O 1
ATOM 1357 N N . LEU B 1 9 ? 15.461 8.391 4.363 1 97.38 9 LEU B N 1
ATOM 1358 C CA . LEU B 1 9 ? 15.562 7.699 5.645 1 97.38 9 LEU B CA 1
ATOM 1359 C C . LEU B 1 9 ? 15.18 8.625 6.793 1 97.38 9 LEU B C 1
ATOM 1361 O O . LEU B 1 9 ? 15.82 9.656 7.008 1 97.38 9 LEU B O 1
ATOM 1365 N N . VAL B 1 10 ? 14.258 8.18 7.523 1 97.12 10 VAL B N 1
ATOM 1366 C CA . VAL B 1 10 ? 13.703 9.086 8.531 1 97.12 10 VAL B CA 1
ATOM 1367 C C . VAL B 1 10 ? 13.578 8.352 9.867 1 97.12 10 VAL B C 1
ATOM 1369 O O . VAL B 1 10 ? 13.594 7.121 9.906 1 97.12 10 VAL B O 1
ATOM 1372 N N . ASP B 1 11 ? 13.406 9.25 10.797 1 94.38 11 ASP B N 1
ATOM 1373 C CA . ASP B 1 11 ? 13.117 8.633 12.086 1 94.38 11 ASP B CA 1
ATOM 1374 C C . ASP B 1 11 ? 11.766 7.918 12.062 1 94.38 11 ASP B C 1
ATOM 1376 O O . ASP B 1 11 ? 10.812 8.414 11.469 1 94.38 11 ASP B O 1
ATOM 1380 N N . ASN B 1 12 ? 11.812 6.746 12.617 1 94 12 ASN B N 1
ATOM 1381 C CA . ASN B 1 12 ? 10.562 6.004 12.703 1 94 12 ASN B CA 1
ATOM 1382 C C . ASN B 1 12 ? 9.773 6.371 13.953 1 94 12 ASN B C 1
ATOM 1384 O O . ASN B 1 12 ? 9.602 5.543 14.852 1 94 12 ASN B O 1
ATOM 1388 N N . THR B 1 13 ? 9.242 7.508 14.008 1 92.06 13 THR B N 1
ATOM 1389 C CA . THR B 1 13 ? 8.438 8.023 15.109 1 92.06 13 THR B CA 1
ATOM 1390 C C . THR B 1 13 ? 7.168 8.688 14.594 1 92.06 13 THR B C 1
ATOM 1392 O O . THR B 1 13 ? 7.09 9.07 13.422 1 92.06 13 THR B O 1
ATOM 1395 N N . SER B 1 14 ? 6.414 8.641 15.43 1 88.75 14 SER B N 1
ATOM 1396 C CA . SER B 1 14 ? 5.117 9.195 15.062 1 88.75 14 SER B CA 1
ATOM 1397 C C . SER B 1 14 ? 5.254 10.633 14.562 1 88.75 14 SER B C 1
ATOM 1399 O O . SER B 1 14 ? 6.023 11.422 15.117 1 88.75 14 SER B O 1
ATOM 1401 N N . GLY B 1 15 ? 4.492 10.961 13.562 1 91.94 15 GLY B N 1
ATOM 1402 C CA . GLY B 1 15 ? 4.422 12.336 13.109 1 91.94 15 GLY B CA 1
ATOM 1403 C C . GLY B 1 15 ? 5.371 12.641 11.969 1 91.94 15 GLY B C 1
ATOM 1404 O O . GLY B 1 15 ? 5.219 13.656 11.281 1 91.94 15 GLY B O 1
ATOM 1405 N N . VAL B 1 16 ? 6.344 11.758 11.859 1 95.5 16 VAL B N 1
ATOM 1406 C CA . VAL B 1 16 ? 7.344 12.055 10.836 1 95.5 16 VAL B CA 1
ATOM 1407 C C . VAL B 1 16 ? 6.703 12.008 9.453 1 95.5 16 VAL B C 1
ATOM 1409 O O . VAL B 1 16 ? 6.938 12.891 8.625 1 95.5 16 VAL B O 1
ATOM 1412 N N . LEU B 1 17 ? 5.926 11.023 9.219 1 95.31 17 LEU B N 1
ATOM 1413 C CA . LEU B 1 17 ? 5.215 10.969 7.941 1 95.31 17 LEU B CA 1
ATOM 1414 C C . LEU B 1 17 ? 4.41 12.242 7.715 1 95.31 17 LEU B C 1
ATOM 1416 O O . LEU B 1 17 ? 4.445 12.82 6.625 1 95.31 17 LEU B O 1
ATOM 1420 N N . SER B 1 18 ? 3.773 12.594 8.773 1 93.94 18 SER B N 1
ATOM 1421 C CA . SER B 1 18 ? 2.951 13.797 8.688 1 93.94 18 SER B CA 1
ATOM 1422 C C . SER B 1 18 ? 3.807 15.039 8.422 1 93.94 18 SER B C 1
ATOM 1424 O O . SER B 1 18 ? 3.412 15.922 7.664 1 93.94 18 SER B O 1
ATOM 1426 N N . ARG B 1 19 ? 4.816 15.125 8.992 1 96 19 ARG B N 1
ATOM 1427 C CA . ARG B 1 19 ? 5.699 16.281 8.812 1 96 19 ARG B CA 1
ATOM 1428 C C . ARG B 1 19 ? 6.262 16.312 7.391 1 96 19 ARG B C 1
ATOM 1430 O O . ARG B 1 19 ? 6.285 17.359 6.754 1 96 19 ARG B O 1
ATOM 1437 N N . VAL B 1 20 ? 6.656 15.195 6.992 1 96.75 20 VAL B N 1
ATOM 1438 C CA . VAL B 1 20 ? 7.203 15.133 5.637 1 96.75 20 VAL B CA 1
ATOM 1439 C C . VAL B 1 20 ? 6.105 15.453 4.625 1 96.75 20 VAL B C 1
ATOM 1441 O O . VAL B 1 20 ? 6.277 16.312 3.76 1 96.75 20 VAL B O 1
ATOM 1444 N N . ALA B 1 21 ? 5.055 14.711 4.758 1 95.19 21 ALA B N 1
ATOM 1445 C CA . ALA B 1 21 ? 3.926 14.984 3.873 1 95.19 21 ALA B CA 1
ATOM 1446 C C . ALA B 1 21 ? 3.484 16.438 3.977 1 95.19 21 ALA B C 1
ATOM 1448 O O . ALA B 1 21 ? 3.1 17.047 2.977 1 95.19 21 ALA B O 1
ATOM 1449 N N . GLY B 1 22 ? 3.506 16.906 5.203 1 95.31 22 GLY B N 1
ATOM 1450 C CA . GLY B 1 22 ? 3.111 18.281 5.453 1 95.31 22 GLY B CA 1
ATOM 1451 C C . GLY B 1 22 ? 4 19.297 4.754 1 95.31 22 GLY B C 1
ATOM 1452 O O . GLY B 1 22 ? 3.523 20.328 4.27 1 95.31 22 GLY B O 1
ATOM 1453 N N . LEU B 1 23 ? 5.223 18.953 4.793 1 96.25 23 LEU B N 1
ATOM 1454 C CA . LEU B 1 23 ? 6.148 19.844 4.105 1 96.25 23 LEU B CA 1
ATOM 1455 C C . LEU B 1 23 ? 5.77 20 2.635 1 96.25 23 LEU B C 1
ATOM 1457 O O . LEU B 1 23 ? 5.73 21.109 2.111 1 96.25 23 LEU B O 1
ATOM 1461 N N . PHE B 1 24 ? 5.531 18.906 1.995 1 95.56 24 PHE B N 1
ATOM 1462 C CA . PHE B 1 24 ? 5.141 18.938 0.59 1 95.56 24 PHE B CA 1
ATOM 1463 C C . PHE B 1 24 ? 3.854 19.734 0.401 1 95.56 24 PHE B C 1
ATOM 1465 O O . PHE B 1 24 ? 3.744 20.531 -0.526 1 95.56 24 PHE B O 1
ATOM 1472 N N . SER B 1 25 ? 2.85 19.453 1.318 1 92.69 25 SER B N 1
ATOM 1473 C CA . SER B 1 25 ? 1.563 20.141 1.199 1 92.69 25 SER B CA 1
ATOM 1474 C C . SER B 1 25 ? 1.705 21.641 1.432 1 92.69 25 SER B C 1
ATOM 1476 O O . SER B 1 25 ? 1.164 22.438 0.671 1 92.69 25 SER B O 1
ATOM 1478 N N . ARG B 1 26 ? 2.676 22.125 2.447 1 92.56 26 ARG B N 1
ATOM 1479 C CA . ARG B 1 26 ? 2.803 23.531 2.828 1 92.56 26 ARG B CA 1
ATOM 1480 C C . ARG B 1 26 ? 3.545 24.328 1.758 1 92.56 26 ARG B C 1
ATOM 1482 O O . ARG B 1 26 ? 3.223 25.484 1.505 1 92.56 26 ARG B O 1
ATOM 1489 N N . ARG B 1 27 ? 4 23.562 1.075 1 90.69 27 ARG B N 1
ATOM 1490 C CA . ARG B 1 27 ? 4.793 24.297 0.094 1 90.69 27 ARG B CA 1
ATOM 1491 C C . ARG B 1 27 ? 4.246 24.094 -1.315 1 90.69 27 ARG B C 1
ATOM 1493 O O . ARG B 1 27 ? 4.793 24.625 -2.283 1 90.69 27 ARG B O 1
ATOM 1500 N N . GLY B 1 28 ? 3.484 23.297 -1.287 1 92.12 28 GLY B N 1
ATOM 1501 C CA . GLY B 1 28 ? 2.812 23.109 -2.562 1 92.12 28 GLY B CA 1
ATOM 1502 C C . GLY B 1 28 ? 3.564 22.188 -3.502 1 92.12 28 GLY B C 1
ATOM 1503 O O . GLY B 1 28 ? 3.459 22.312 -4.723 1 92.12 28 GLY B O 1
ATOM 1504 N N . TYR B 1 29 ? 4.387 21.375 -2.916 1 92.75 29 TYR B N 1
ATOM 1505 C CA . TYR B 1 29 ? 5.086 20.406 -3.748 1 92.75 29 TYR B CA 1
ATOM 1506 C C . TYR B 1 29 ? 4.18 19.219 -4.074 1 92.75 29 TYR B C 1
ATOM 1508 O O . TYR B 1 29 ? 3.42 18.766 -3.221 1 92.75 29 TYR B O 1
ATOM 1516 N N . ASN B 1 30 ? 4.27 18.734 -5.141 1 88.56 30 ASN B N 1
ATOM 1517 C CA . ASN B 1 30 ? 3.434 17.609 -5.57 1 88.56 30 ASN B CA 1
ATOM 1518 C C . ASN B 1 30 ? 4.031 16.266 -5.145 1 88.56 30 ASN B C 1
ATOM 1520 O O . ASN B 1 30 ? 5.23 16.047 -5.301 1 88.56 30 ASN B O 1
ATOM 1524 N N . ILE B 1 31 ? 3.369 15.562 -4.746 1 92.38 31 ILE B N 1
ATOM 1525 C CA . ILE B 1 31 ? 3.75 14.195 -4.434 1 92.38 31 ILE B CA 1
ATOM 1526 C C . ILE B 1 31 ? 3.018 13.227 -5.359 1 92.38 31 ILE B C 1
ATOM 1528 O O . ILE B 1 31 ? 1.786 13.156 -5.344 1 92.38 31 ILE B O 1
ATOM 1532 N N . GLU B 1 32 ? 3.506 12.508 -6.043 1 87.5 32 GLU B N 1
ATOM 1533 C CA . GLU B 1 32 ? 2.916 11.484 -6.906 1 87.5 32 GLU B CA 1
ATOM 1534 C C . GLU B 1 32 ? 2.678 10.188 -6.145 1 87.5 32 GLU B C 1
ATOM 1536 O O . GLU B 1 32 ? 1.651 9.531 -6.332 1 87.5 32 GLU B O 1
ATOM 1541 N N . SER B 1 33 ? 3.754 9.984 -5.449 1 90.88 33 SER B N 1
ATOM 1542 C CA . SER B 1 33 ? 3.602 8.82 -4.582 1 90.88 33 SER B CA 1
ATOM 1543 C C . SER B 1 33 ? 4.555 8.883 -3.395 1 90.88 33 SER B C 1
ATOM 1545 O O . SER B 1 33 ? 5.555 9.609 -3.432 1 90.88 33 SER B O 1
ATOM 1547 N N . LEU B 1 34 ? 4.027 8.133 -2.451 1 91.88 34 LEU B N 1
ATOM 1548 C CA . LEU B 1 34 ? 4.848 8.047 -1.247 1 91.88 34 LEU B CA 1
ATOM 1549 C C . LEU B 1 34 ? 4.66 6.699 -0.559 1 91.88 34 LEU B C 1
ATOM 1551 O O . LEU B 1 34 ? 3.527 6.258 -0.345 1 91.88 34 LEU B O 1
ATOM 1555 N N . THR B 1 35 ? 5.789 6.105 -0.374 1 94.62 35 THR B N 1
ATOM 1556 C CA . THR B 1 35 ? 5.797 4.875 0.41 1 94.62 35 THR B CA 1
ATOM 1557 C C . THR B 1 35 ? 6.699 5.02 1.632 1 94.62 35 THR B C 1
ATOM 1559 O O . THR B 1 35 ? 7.703 5.734 1.589 1 94.62 35 THR B O 1
ATOM 1562 N N . VAL B 1 36 ? 6.215 4.352 2.529 1 93.56 36 VAL B N 1
ATOM 1563 C CA . VAL B 1 36 ? 7.02 4.398 3.746 1 93.56 36 VAL B CA 1
ATOM 1564 C C . VAL B 1 36 ? 6.957 3.053 4.461 1 93.56 36 VAL B C 1
ATOM 1566 O O . VAL B 1 36 ? 5.891 2.436 4.543 1 93.56 36 VAL B O 1
ATOM 1569 N N . GLY B 1 37 ? 8.016 2.707 4.902 1 93.38 37 GLY B N 1
ATOM 1570 C CA . GLY B 1 37 ? 8.109 1.481 5.68 1 93.38 37 GLY B CA 1
ATOM 1571 C C . GLY B 1 37 ? 9.336 1.432 6.574 1 93.38 37 GLY B C 1
ATOM 1572 O O . GLY B 1 37 ? 10.352 2.061 6.277 1 93.38 37 GLY B O 1
ATOM 1573 N N . VAL B 1 38 ? 9.141 0.673 7.434 1 92.94 38 VAL B N 1
ATOM 1574 C CA . VAL B 1 38 ? 10.227 0.528 8.391 1 92.94 38 VAL B CA 1
ATOM 1575 C C . VAL B 1 38 ? 11.398 -0.207 7.742 1 92.94 38 VAL B C 1
ATOM 1577 O O . VAL B 1 38 ? 11.195 -1.109 6.926 1 92.94 38 VAL B O 1
ATOM 1580 N N . THR B 1 39 ? 12.625 0.125 8.117 1 94.38 39 THR B N 1
ATOM 1581 C CA . THR B 1 39 ? 13.82 -0.506 7.578 1 94.38 39 THR B CA 1
ATOM 1582 C C . THR B 1 39 ? 14.273 -1.665 8.461 1 94.38 39 THR B C 1
ATOM 1584 O O . THR B 1 39 ? 13.562 -2.051 9.391 1 94.38 39 THR B O 1
ATOM 1587 N N . ALA B 1 40 ? 15.242 -2.191 8.133 1 91.06 40 ALA B N 1
ATOM 1588 C CA . ALA B 1 40 ? 15.773 -3.271 8.961 1 91.06 40 ALA B CA 1
ATOM 1589 C C . ALA B 1 40 ? 16.172 -2.76 10.344 1 91.06 40 ALA B C 1
ATOM 1591 O O . ALA B 1 40 ? 16.219 -3.531 11.305 1 91.06 40 ALA B O 1
ATOM 1592 N N . ASP B 1 41 ? 16.547 -1.544 10.273 1 92.44 41 ASP B N 1
ATOM 1593 C CA . ASP B 1 41 ? 16.719 -0.855 11.547 1 92.44 41 ASP B CA 1
ATOM 1594 C C . ASP B 1 41 ? 15.445 -0.129 11.961 1 92.44 41 ASP B C 1
ATOM 1596 O O . ASP B 1 41 ? 15.102 0.907 11.383 1 92.44 41 ASP B O 1
ATOM 1600 N N . GLU B 1 42 ? 14.758 -0.564 12.992 1 91.12 42 GLU B N 1
ATOM 1601 C CA . GLU B 1 42 ? 13.406 -0.137 13.359 1 91.12 42 GLU B CA 1
ATOM 1602 C C . GLU B 1 42 ? 13.391 1.321 13.805 1 91.12 42 GLU B C 1
ATOM 1604 O O . GLU B 1 42 ? 12.328 1.931 13.914 1 91.12 42 GLU B O 1
ATOM 1609 N N . ARG B 1 43 ? 14.562 1.912 14.008 1 94.31 43 ARG B N 1
ATOM 1610 C CA . ARG B 1 43 ? 14.641 3.318 14.391 1 94.31 43 ARG B CA 1
ATOM 1611 C C . ARG B 1 43 ? 14.344 4.227 13.203 1 94.31 43 ARG B C 1
ATOM 1613 O O . ARG B 1 43 ? 14.047 5.414 13.383 1 94.31 43 ARG B O 1
ATOM 1620 N N . TYR B 1 44 ? 14.258 3.58 12.227 1 94.62 44 TYR B N 1
ATOM 1621 C CA . TYR B 1 44 ? 14.141 4.414 11.039 1 94.62 44 TYR B CA 1
ATOM 1622 C C . TYR B 1 44 ? 13.148 3.818 10.047 1 94.62 44 TYR B C 1
ATOM 1624 O O . TYR B 1 44 ? 12.914 2.607 10.047 1 94.62 44 TYR B O 1
ATOM 1632 N N . SER B 1 45 ? 12.734 4.523 9.234 1 95.62 45 SER B N 1
ATOM 1633 C CA . SER B 1 45 ? 11.891 4.176 8.094 1 95.62 45 SER B CA 1
ATOM 1634 C C . SER B 1 45 ? 12.438 4.781 6.801 1 95.62 45 SER B C 1
ATOM 1636 O O . SER B 1 45 ? 13.172 5.77 6.832 1 95.62 45 SER B O 1
ATOM 1638 N N . ARG B 1 46 ? 12.055 4.273 6.012 1 96.12 46 ARG B N 1
ATOM 1639 C CA . ARG B 1 46 ? 12.43 4.805 4.707 1 96.12 46 ARG B CA 1
ATOM 1640 C C . ARG B 1 46 ? 11.203 5.191 3.893 1 96.12 46 ARG B C 1
ATOM 1642 O O . ARG B 1 46 ? 10.258 4.406 3.775 1 96.12 46 ARG B O 1
ATOM 1649 N N . MET B 1 47 ? 11.328 6.191 3.307 1 97 47 MET B N 1
ATOM 1650 C CA . MET B 1 47 ? 10.258 6.707 2.455 1 97 47 MET B CA 1
ATOM 1651 C C . MET B 1 47 ? 10.75 6.922 1.029 1 97 47 MET B C 1
ATOM 1653 O O . MET B 1 47 ? 11.867 7.398 0.82 1 97 47 MET B O 1
ATOM 1657 N N . THR B 1 48 ? 9.984 6.551 0.199 1 97.38 48 THR B N 1
ATOM 1658 C CA . THR B 1 48 ? 10.234 6.922 -1.188 1 97.38 48 THR B CA 1
ATOM 1659 C C . THR B 1 48 ? 9.172 7.898 -1.69 1 97.38 48 THR B C 1
ATOM 1661 O O . THR B 1 48 ? 7.988 7.555 -1.745 1 97.38 48 THR B O 1
ATOM 1664 N N . VAL B 1 49 ? 9.742 8.984 -1.946 1 96.31 49 VAL B N 1
ATOM 1665 C CA . VAL B 1 49 ? 8.828 10.039 -2.373 1 96.31 49 VAL B CA 1
ATOM 1666 C C . VAL B 1 49 ? 9.078 10.383 -3.84 1 96.31 49 VAL B C 1
ATOM 1668 O O . VAL B 1 49 ? 10.211 10.68 -4.227 1 96.31 49 VAL B O 1
ATOM 1671 N N . VAL B 1 50 ? 8.047 10.297 -4.586 1 95.38 50 VAL B N 1
ATOM 1672 C CA . VAL B 1 50 ? 8.117 10.703 -5.988 1 95.38 50 VAL B CA 1
ATOM 1673 C C . VAL B 1 50 ? 7.406 12.039 -6.176 1 95.38 50 VAL B C 1
ATOM 1675 O O . VAL B 1 50 ? 6.227 12.18 -5.848 1 95.38 50 VAL B O 1
ATOM 1678 N N . SER B 1 51 ? 8.031 12.875 -6.566 1 95 51 SER B N 1
ATOM 1679 C CA . SER B 1 51 ? 7.492 14.219 -6.773 1 95 51 SER B CA 1
ATOM 1680 C C . SER B 1 51 ? 7.793 14.719 -8.188 1 95 51 SER B C 1
ATOM 1682 O O . SER B 1 51 ? 8.766 14.289 -8.805 1 95 51 SER B O 1
ATOM 1684 N N . THR B 1 52 ? 7.121 15.484 -8.508 1 93.69 52 THR B N 1
ATOM 1685 C CA . THR B 1 52 ? 7.305 16.094 -9.82 1 93.69 52 THR B CA 1
ATOM 1686 C C . THR B 1 52 ? 7.301 17.625 -9.711 1 93.69 52 THR B C 1
ATOM 1688 O O . THR B 1 52 ? 6.711 18.188 -8.789 1 93.69 52 THR B O 1
ATOM 1691 N N . GLY B 1 53 ? 7.918 18.203 -10.609 1 92.12 53 GLY B N 1
ATOM 1692 C CA . GLY B 1 53 ? 8.031 19.656 -10.656 1 92.12 53 GLY B CA 1
ATOM 1693 C C . GLY B 1 53 ? 9.172 20.141 -11.539 1 92.12 53 GLY B C 1
ATOM 1694 O O . GLY B 1 53 ? 9.836 19.328 -12.195 1 92.12 53 GLY B O 1
ATOM 1695 N N . ASP B 1 54 ? 9.297 21.344 -11.508 1 93.12 54 ASP B N 1
ATOM 1696 C CA . ASP B 1 54 ? 10.461 21.844 -12.234 1 93.12 54 ASP B CA 1
ATOM 1697 C C . ASP B 1 54 ? 11.734 21.672 -11.406 1 93.12 54 ASP B C 1
ATOM 1699 O O . ASP B 1 54 ? 11.672 21.344 -10.219 1 93.12 54 ASP B O 1
ATOM 1703 N N . GLN B 1 55 ? 12.711 21.672 -12.141 1 90.62 55 GLN B N 1
ATOM 1704 C CA . GLN B 1 55 ? 14 21.359 -11.531 1 90.62 55 GLN B CA 1
ATOM 1705 C C . GLN B 1 55 ? 14.242 22.203 -10.289 1 90.62 55 GLN B C 1
ATOM 1707 O O . GLN B 1 55 ? 14.812 21.734 -9.305 1 90.62 55 GLN B O 1
ATOM 1712 N N . GLU B 1 56 ? 14.055 23.422 -10.219 1 91.12 56 GLU B N 1
ATOM 1713 C CA . GLU B 1 56 ? 14.242 24.312 -9.07 1 91.12 56 GLU B CA 1
ATOM 1714 C C . GLU B 1 56 ? 13.461 23.812 -7.859 1 91.12 56 GLU B C 1
ATOM 1716 O O . GLU B 1 56 ? 13.977 23.797 -6.738 1 91.12 56 GLU B O 1
ATOM 1721 N N . ILE B 1 57 ? 12.164 23.328 -8.242 1 90.56 57 ILE B N 1
ATOM 1722 C CA . ILE B 1 57 ? 11.312 22.828 -7.172 1 90.56 57 ILE B CA 1
ATOM 1723 C C . ILE B 1 57 ? 11.891 21.547 -6.609 1 90.56 57 ILE B C 1
ATOM 1725 O O . ILE B 1 57 ? 11.945 21.359 -5.391 1 90.56 57 ILE B O 1
ATOM 1729 N N . LEU B 1 58 ? 12.266 20.781 -7.367 1 92.44 58 LEU B N 1
ATOM 1730 C CA . LEU B 1 58 ? 12.797 19.484 -6.957 1 92.44 58 LEU B CA 1
ATOM 1731 C C . LEU B 1 58 ? 14.055 19.656 -6.109 1 92.44 58 LEU B C 1
ATOM 1733 O O . LEU B 1 58 ? 14.25 18.938 -5.129 1 92.44 58 LEU B O 1
ATOM 1737 N N . ASP B 1 59 ? 14.781 20.688 -6.605 1 92.38 59 ASP B N 1
ATOM 1738 C CA . ASP B 1 59 ? 15.969 21.016 -5.824 1 92.38 59 ASP B CA 1
ATOM 1739 C C . ASP B 1 59 ? 15.594 21.516 -4.434 1 92.38 59 ASP B C 1
ATOM 1741 O O . ASP B 1 59 ? 16.266 21.203 -3.449 1 92.38 59 ASP B O 1
ATOM 1745 N N . GLN B 1 60 ? 14.742 22.188 -4.312 1 95.06 60 GLN B N 1
ATOM 1746 C CA . GLN B 1 60 ? 14.297 22.781 -3.057 1 95.06 60 GLN B CA 1
ATOM 1747 C C . GLN B 1 60 ? 13.68 21.734 -2.139 1 95.06 60 GLN B C 1
ATOM 1749 O O . GLN B 1 60 ? 13.797 21.828 -0.916 1 95.06 60 GLN B O 1
ATOM 1754 N N . ILE B 1 61 ? 12.969 20.734 -2.922 1 96 61 ILE B N 1
ATOM 1755 C CA . ILE B 1 61 ? 12.352 19.672 -2.127 1 96 61 ILE B CA 1
ATOM 1756 C C . ILE B 1 61 ? 13.414 18.984 -1.266 1 96 61 ILE B C 1
ATOM 1758 O O . ILE B 1 61 ? 13.227 18.828 -0.057 1 96 61 ILE B O 1
ATOM 1762 N N . GLU B 1 62 ? 14.453 18.703 -1.858 1 95.38 62 GLU B N 1
ATOM 1763 C CA . GLU B 1 62 ? 15.523 18.031 -1.126 1 95.38 62 GLU B CA 1
ATOM 1764 C C . GLU B 1 62 ? 16.094 18.922 -0.026 1 95.38 62 GLU B C 1
ATOM 1766 O O . GLU B 1 62 ? 16.328 18.469 1.093 1 95.38 62 GLU B O 1
ATOM 1771 N N . LYS B 1 63 ? 16.188 20.141 -0.303 1 96.25 63 LYS B N 1
ATOM 1772 C CA . LYS B 1 63 ? 16.734 21.078 0.664 1 96.25 63 LYS B CA 1
ATOM 1773 C C . LYS B 1 63 ? 15.836 21.219 1.883 1 96.25 63 LYS B C 1
ATOM 1775 O O . LYS B 1 63 ? 16.312 21.219 3.021 1 96.25 63 LYS B O 1
ATOM 1780 N N . GLN B 1 64 ? 14.664 21.375 1.525 1 97.62 64 GLN B N 1
ATOM 1781 C CA . GLN B 1 64 ? 13.711 21.547 2.615 1 97.62 64 GLN B CA 1
ATOM 1782 C C . GLN B 1 64 ? 13.609 20.281 3.461 1 97.62 64 GLN B C 1
ATOM 1784 O O . GLN B 1 64 ? 13.469 20.344 4.684 1 97.62 64 GLN B O 1
ATOM 1789 N N . LEU B 1 65 ? 13.586 19.156 2.906 1 97.19 65 LEU B N 1
ATOM 1790 C CA . LEU B 1 65 ? 13.539 17.891 3.623 1 97.19 65 LEU B CA 1
ATOM 1791 C C . LEU B 1 65 ? 14.75 17.734 4.539 1 97.19 65 LEU B C 1
ATOM 1793 O O . LEU B 1 65 ? 14.641 17.172 5.629 1 97.19 65 LEU B O 1
ATOM 1797 N N . ARG B 1 66 ? 15.898 18.25 3.982 1 96.62 66 ARG B N 1
ATOM 1798 C CA . ARG B 1 66 ? 17.125 18.141 4.762 1 96.62 66 ARG B CA 1
ATOM 1799 C C . ARG B 1 66 ? 17.031 18.953 6.051 1 96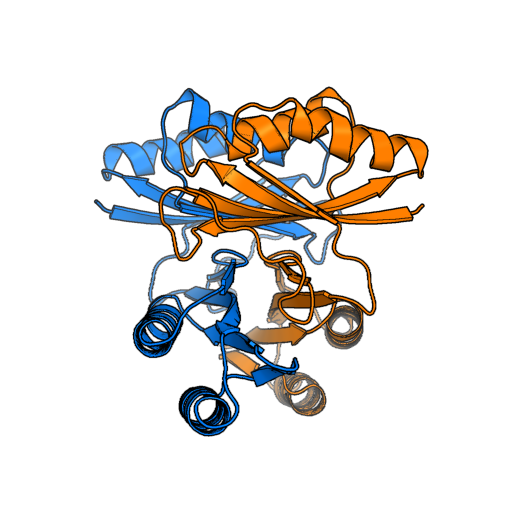.62 66 ARG B C 1
ATOM 1801 O O . ARG B 1 66 ? 17.766 18.703 7.004 1 96.62 66 ARG B O 1
ATOM 1808 N N . LYS B 1 67 ? 16.094 19.875 6.039 1 96.81 67 LYS B N 1
ATOM 1809 C CA . LYS B 1 67 ? 15.945 20.734 7.211 1 96.81 67 LYS B CA 1
ATOM 1810 C C . LYS B 1 67 ? 15.109 20.047 8.289 1 96.81 67 LYS B C 1
ATOM 1812 O O . LYS B 1 67 ? 15.086 20.5 9.438 1 96.81 67 LYS B O 1
ATOM 1817 N N . LEU B 1 68 ? 14.438 19.062 7.781 1 97.31 68 LEU B N 1
ATOM 1818 C CA . LEU B 1 68 ? 13.664 18.328 8.781 1 97.31 68 LEU B CA 1
ATOM 1819 C C . LEU B 1 68 ? 14.578 17.484 9.656 1 97.31 68 LEU B C 1
ATOM 1821 O O . LEU B 1 68 ? 15.344 16.656 9.148 1 97.31 68 LEU B O 1
ATOM 1825 N N . GLU B 1 69 ? 14.383 17.734 10.867 1 96.19 69 GLU B N 1
ATOM 1826 C CA . GLU B 1 69 ? 15.281 17.062 11.812 1 96.19 69 GLU B CA 1
ATOM 1827 C C . GLU B 1 69 ? 15.109 15.555 11.766 1 96.19 69 GLU B C 1
ATOM 1829 O O . GLU B 1 69 ? 16.062 14.805 12.031 1 96.19 69 GLU B O 1
ATOM 1834 N N . ASP B 1 70 ? 13.875 15.172 11.383 1 95.88 70 ASP B N 1
ATOM 1835 C CA . ASP B 1 70 ? 13.594 13.742 11.406 1 95.88 70 ASP B CA 1
ATOM 1836 C C . ASP B 1 70 ? 14.188 13.039 10.188 1 95.88 70 ASP B C 1
ATOM 1838 O O . ASP B 1 70 ? 14.219 11.805 10.133 1 95.88 70 ASP B O 1
ATOM 1842 N N . VAL B 1 71 ? 14.672 13.727 9.18 1 97.69 71 VAL B N 1
ATOM 1843 C CA . VAL B 1 71 ? 15.25 13.148 7.969 1 97.69 71 VAL B CA 1
ATOM 1844 C C . VAL B 1 71 ? 16.75 12.922 8.164 1 97.69 71 VAL B C 1
ATOM 1846 O O . VAL B 1 71 ? 17.5 13.883 8.359 1 97.69 71 VAL B O 1
ATOM 1849 N N . ARG B 1 72 ? 17.062 11.727 8.078 1 96.5 72 ARG B N 1
ATOM 1850 C CA . ARG B 1 72 ? 18.438 11.352 8.414 1 96.5 72 ARG B CA 1
ATOM 1851 C C . ARG B 1 72 ? 19.281 11.203 7.148 1 96.5 72 ARG B C 1
ATOM 1853 O O . ARG B 1 72 ? 20.5 11.359 7.195 1 96.5 72 ARG B O 1
ATOM 1860 N N . ASP B 1 73 ? 18.641 10.906 6.168 1 96.06 73 ASP B N 1
ATOM 1861 C CA . ASP B 1 73 ? 19.344 10.766 4.895 1 96.06 73 ASP B CA 1
ATOM 1862 C C . ASP B 1 73 ? 18.391 10.938 3.719 1 96.06 73 ASP B C 1
ATOM 1864 O O . ASP B 1 73 ? 17.203 10.578 3.812 1 96.06 73 ASP B O 1
ATOM 1868 N N . ILE B 1 74 ? 18.891 11.438 2.701 1 96.62 74 ILE B N 1
ATOM 1869 C CA . ILE B 1 74 ? 18.125 11.602 1.467 1 96.62 74 ILE B CA 1
ATOM 1870 C C . ILE B 1 74 ? 18.953 11.133 0.279 1 96.62 74 ILE B C 1
ATOM 1872 O O . ILE B 1 74 ? 20.094 11.57 0.098 1 96.62 74 ILE B O 1
ATOM 1876 N N . LYS B 1 75 ? 18.406 10.273 -0.515 1 96.44 75 LYS B N 1
ATOM 1877 C CA . LYS B 1 75 ? 19.016 9.828 -1.765 1 96.44 75 LYS B CA 1
ATOM 1878 C C . LYS B 1 75 ? 18.062 10.039 -2.941 1 96.44 75 LYS B C 1
ATOM 1880 O O . LYS B 1 75 ? 16.891 9.664 -2.877 1 96.44 75 LYS B O 1
ATOM 1885 N N . GLU B 1 76 ? 18.531 10.719 -3.781 1 96.38 76 GLU B N 1
ATOM 1886 C CA . GLU B 1 76 ? 17.766 10.742 -5.027 1 96.38 76 GLU B CA 1
ATOM 1887 C C . GLU B 1 76 ? 17.984 9.461 -5.828 1 96.38 76 GLU B C 1
ATOM 1889 O O . GLU B 1 76 ? 19.125 9.102 -6.145 1 96.38 76 GLU B O 1
ATOM 1894 N N . LEU B 1 77 ? 17.047 8.797 -6.121 1 97.19 77 LEU B N 1
ATOM 1895 C CA . LEU B 1 77 ? 17.109 7.578 -6.918 1 97.19 77 LEU B CA 1
ATOM 1896 C C . LEU B 1 77 ? 16.953 7.895 -8.406 1 97.19 77 LEU B C 1
ATOM 1898 O O . LEU B 1 77 ? 15.844 8.102 -8.883 1 97.19 77 LEU B O 1
ATOM 1902 N N . LYS B 1 78 ? 17.953 7.895 -8.953 1 95.75 78 LYS B N 1
ATOM 1903 C CA . LYS B 1 78 ? 17.984 8.289 -10.359 1 95.75 78 LYS B CA 1
ATOM 1904 C C . LYS B 1 78 ? 17.688 7.109 -11.273 1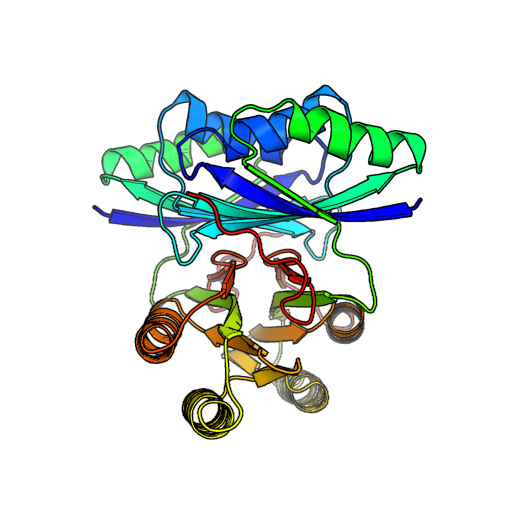 95.75 78 LYS B C 1
ATOM 1906 O O . LYS B 1 78 ? 18.125 5.984 -11 1 95.75 78 LYS B O 1
ATOM 1911 N N . PRO B 1 79 ? 17.172 7.156 -12.227 1 92.31 79 PRO B N 1
ATOM 1912 C CA . PRO B 1 79 ? 16.922 6.082 -13.188 1 92.31 79 PRO B CA 1
ATOM 1913 C C . PRO B 1 79 ? 18.203 5.441 -13.703 1 92.31 79 PRO B C 1
ATOM 1915 O O . PRO B 1 79 ? 19.188 6.141 -13.953 1 92.31 79 PRO B O 1
ATOM 1918 N N . GLY B 1 80 ? 18.203 4.363 -14.039 1 93.44 80 GLY B N 1
ATOM 1919 C CA . GLY B 1 80 ? 19.375 3.633 -14.492 1 93.44 80 GLY B CA 1
ATOM 1920 C C . GLY B 1 80 ? 20.312 3.244 -13.359 1 93.44 80 GLY B C 1
ATOM 1921 O O . GLY B 1 80 ? 21.125 2.34 -13.516 1 93.44 80 GLY B O 1
ATOM 1922 N N . HIS B 1 81 ? 20.062 3.992 -12.336 1 96.31 81 HIS B N 1
ATOM 1923 C CA . HIS B 1 81 ? 20.984 3.73 -11.227 1 96.31 81 HIS B CA 1
ATOM 1924 C C . HIS B 1 81 ? 20.219 3.258 -9.992 1 96.31 81 HIS B C 1
ATOM 1926 O O . HIS B 1 81 ? 20.797 3.209 -8.891 1 96.31 81 HIS B O 1
ATOM 1932 N N . SER B 1 82 ? 19.141 3.062 -10.234 1 97.5 82 SER B N 1
ATOM 1933 C CA . SER B 1 82 ? 18.281 2.592 -9.148 1 97.5 82 SER B CA 1
ATOM 1934 C C . SER B 1 82 ? 17.266 1.576 -9.648 1 97.5 82 SER B C 1
ATOM 1936 O O . SER B 1 82 ? 16.969 1.514 -10.852 1 97.5 82 SER B O 1
ATOM 1938 N N . VAL B 1 83 ? 16.781 0.876 -8.812 1 97.12 83 VAL B N 1
ATOM 1939 C CA . VAL B 1 83 ? 15.672 -0.028 -9.109 1 97.12 83 VAL B CA 1
ATOM 1940 C C . VAL B 1 83 ? 14.367 0.539 -8.539 1 97.12 83 VAL B C 1
ATOM 1942 O O . VAL B 1 83 ? 14.32 0.929 -7.371 1 97.12 83 VAL B O 1
ATOM 1945 N N . TYR B 1 84 ? 13.367 0.504 -9.398 1 96.94 84 TYR B N 1
ATOM 1946 C CA . TYR B 1 84 ? 12.039 0.99 -9.047 1 96.94 84 TYR B CA 1
ATOM 1947 C C . TYR B 1 84 ? 11.008 -0.134 -9.117 1 96.94 84 TYR B C 1
ATOM 1949 O O . TYR B 1 84 ? 10.9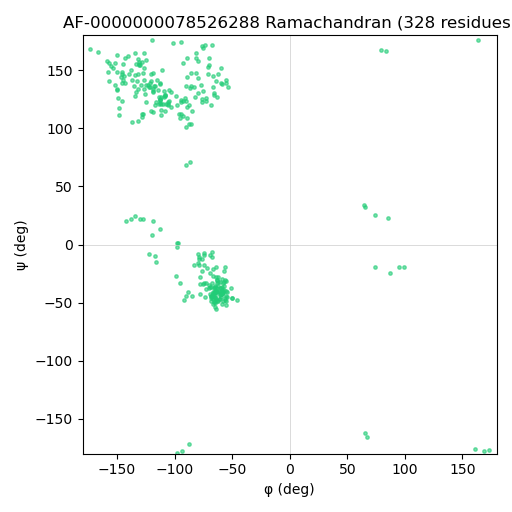92 -0.902 -10.078 1 96.94 84 TYR B O 1
ATOM 1957 N N . ARG B 1 85 ? 10.258 -0.116 -8.188 1 97.94 85 ARG B N 1
ATOM 1958 C CA . ARG B 1 85 ? 9.195 -1.114 -8.273 1 97.94 85 ARG B CA 1
ATOM 1959 C C . ARG B 1 85 ? 7.938 -0.636 -7.566 1 97.94 85 ARG B C 1
ATOM 1961 O O . ARG B 1 85 ? 8.016 0.064 -6.555 1 97.94 85 ARG B O 1
ATOM 1968 N N . GLU B 1 86 ? 6.984 -1.042 -8.047 1 97.88 86 GLU B N 1
ATOM 1969 C CA . GLU B 1 86 ? 5.66 -0.767 -7.496 1 97.88 86 GLU B CA 1
ATOM 1970 C C . GLU B 1 86 ? 4.766 -2.002 -7.562 1 97.88 86 GLU B C 1
ATOM 1972 O O . GLU B 1 86 ? 4.949 -2.859 -8.43 1 97.88 86 GLU B O 1
ATOM 1977 N N . LEU B 1 87 ? 4.047 -2.072 -6.703 1 98.12 87 LEU B N 1
ATOM 1978 C CA . LEU B 1 87 ? 3.066 -3.152 -6.656 1 98.12 87 LEU B CA 1
ATOM 1979 C C . LEU B 1 87 ? 1.651 -2.611 -6.824 1 98.12 87 LEU B C 1
ATOM 1981 O O . LEU B 1 87 ? 1.297 -1.595 -6.223 1 98.12 87 LEU B O 1
ATOM 1985 N N . ILE B 1 88 ? 0.734 -3.252 -7.59 1 98.12 88 ILE B N 1
ATOM 1986 C CA . ILE B 1 88 ? -0.654 -2.82 -7.719 1 98.12 88 ILE B CA 1
ATOM 1987 C C . ILE B 1 88 ? -1.583 -4.023 -7.59 1 98.12 88 ILE B C 1
ATOM 1989 O O . ILE B 1 88 ? -1.199 -5.148 -7.922 1 98.12 88 ILE B O 1
ATOM 1993 N N . LEU B 1 89 ? -2.498 -3.834 -7.129 1 98.38 89 LEU B N 1
ATOM 1994 C CA . LEU B 1 89 ? -3.65 -4.727 -7.125 1 98.38 89 LEU B CA 1
ATOM 1995 C C . LEU B 1 89 ? -4.797 -4.137 -7.938 1 98.38 89 LEU B C 1
ATOM 1997 O O . LEU B 1 89 ? -5.266 -3.035 -7.648 1 98.38 89 LEU B O 1
ATOM 2001 N N . VAL B 1 90 ? -5.184 -4.895 -8.758 1 98.06 90 VAL B N 1
ATOM 2002 C CA . VAL B 1 90 ? -6.254 -4.418 -9.625 1 98.06 90 VAL B CA 1
ATOM 2003 C C . VAL B 1 90 ? -7.414 -5.414 -9.617 1 98.06 90 VAL B C 1
ATOM 2005 O O . VAL B 1 90 ? -7.266 -6.555 -10.062 1 98.06 90 VAL B O 1
ATOM 2008 N N . LYS B 1 91 ? -8.352 -4.961 -9.109 1 97.94 91 LYS B N 1
ATOM 2009 C CA . LYS B 1 91 ? -9.57 -5.758 -9.141 1 97.94 91 LYS B CA 1
ATOM 2010 C C . LYS B 1 91 ? -10.406 -5.434 -10.375 1 97.94 91 LYS B C 1
ATOM 2012 O O . LYS B 1 91 ? -10.836 -4.293 -10.555 1 97.94 91 LYS B O 1
ATOM 2017 N N . VAL B 1 92 ? -10.75 -6.41 -11.148 1 97.62 92 VAL B N 1
ATOM 2018 C CA . VAL B 1 92 ? -11.422 -6.199 -12.43 1 97.62 92 VAL B CA 1
ATOM 2019 C C . VAL B 1 92 ? -12.719 -7.012 -12.469 1 97.62 92 VAL B C 1
ATOM 2021 O O . VAL B 1 92 ? -12.758 -8.148 -12 1 97.62 92 VAL B O 1
ATOM 2024 N N . HIS B 1 93 ? -13.461 -6.383 -12.758 1 95.69 93 HIS B N 1
ATOM 2025 C CA . HIS B 1 93 ? -14.688 -7.141 -13 1 95.69 93 HIS B CA 1
ATOM 2026 C C . HIS B 1 93 ? -14.469 -8.203 -14.07 1 95.69 93 HIS B C 1
ATOM 2028 O O . HIS B 1 93 ? -13.906 -7.922 -15.125 1 95.69 93 HIS B O 1
ATOM 2034 N N . ALA B 1 94 ? -14.922 -9.164 -13.883 1 94.94 94 ALA B N 1
ATOM 2035 C CA . ALA B 1 94 ? -14.672 -10.273 -14.797 1 94.94 94 ALA B CA 1
ATOM 2036 C C . ALA B 1 94 ? -15.875 -11.203 -14.883 1 94.94 94 ALA B C 1
ATOM 2038 O O . ALA B 1 94 ? -16.125 -11.984 -13.961 1 94.94 94 ALA B O 1
ATOM 2039 N N . SER B 1 95 ? -16.469 -11.219 -15.906 1 90.31 95 SER B N 1
ATOM 2040 C CA . SER B 1 95 ? -17.422 -12.297 -16.188 1 90.31 95 SER B CA 1
ATOM 2041 C C . SER B 1 95 ? -16.719 -13.602 -16.5 1 90.31 95 SER B C 1
ATOM 2043 O O . SER B 1 95 ? -15.484 -13.625 -16.641 1 90.31 95 SER B O 1
ATOM 2045 N N . ALA B 1 96 ? -17.422 -14.586 -16.594 1 85.88 96 ALA B N 1
ATOM 2046 C CA . ALA B 1 96 ? -16.828 -15.891 -16.875 1 85.88 96 ALA B CA 1
ATOM 2047 C C . ALA B 1 96 ? -16.031 -15.867 -18.172 1 85.88 96 ALA B C 1
ATOM 2049 O O . ALA B 1 96 ? -14.938 -16.438 -18.25 1 85.88 96 ALA B O 1
ATOM 2050 N N . SER B 1 97 ? -16.578 -15.18 -19.078 1 87.19 97 SER B N 1
ATOM 2051 C CA . SER B 1 97 ? -15.938 -15.125 -20.375 1 87.19 97 SER B CA 1
ATOM 2052 C C . SER B 1 97 ? -14.711 -14.211 -20.344 1 87.19 97 SER B C 1
ATOM 2054 O O . SER B 1 97 ? -13.734 -14.461 -21.062 1 87.19 97 SER B O 1
ATOM 2056 N N . GLN B 1 98 ? -14.867 -13.297 -19.609 1 91.19 98 GLN B N 1
ATOM 2057 C CA . GLN B 1 98 ? -13.797 -12.305 -19.562 1 91.19 98 GLN B CA 1
ATOM 2058 C C . GLN B 1 98 ? -12.625 -12.797 -18.719 1 91.19 98 GLN B C 1
ATOM 2060 O O . GLN B 1 98 ? -11.492 -12.336 -18.891 1 91.19 98 GLN B O 1
ATOM 2065 N N . ARG B 1 99 ? -12.992 -13.484 -17.781 1 91.12 99 ARG B N 1
ATOM 2066 C CA . ARG B 1 99 ? -12.016 -13.945 -16.797 1 91.12 99 ARG B CA 1
ATOM 2067 C C . ARG B 1 99 ? -10.812 -14.586 -17.484 1 91.12 99 ARG B C 1
ATOM 2069 O O . ARG B 1 99 ? -9.664 -14.344 -17.109 1 91.12 99 ARG B O 1
ATOM 2076 N N . GLN B 1 100 ? -11 -15.5 -18.516 1 91.81 100 GLN B N 1
ATOM 2077 C CA . GLN B 1 100 ? -9.914 -16.172 -19.234 1 91.81 100 GLN B CA 1
ATOM 2078 C C . GLN B 1 100 ? -8.992 -15.172 -19.906 1 91.81 100 GLN B C 1
ATOM 2080 O O . GLN B 1 100 ? -7.77 -15.336 -19.891 1 91.81 100 GLN B O 1
ATOM 2085 N N . ALA B 1 101 ? -9.711 -14.227 -20.422 1 92.25 101 ALA B N 1
ATOM 2086 C CA . ALA B 1 101 ? -8.945 -13.203 -21.125 1 92.25 101 ALA B CA 1
ATOM 2087 C C . ALA B 1 101 ? -8.094 -12.398 -20.156 1 92.25 101 ALA B C 1
ATOM 2089 O O . ALA B 1 101 ? -6.941 -12.062 -20.453 1 92.25 101 ALA B O 1
ATOM 2090 N N . ILE B 1 102 ? -8.672 -12.008 -19.078 1 95 102 ILE B N 1
ATOM 2091 C CA . ILE B 1 102 ? -7.961 -11.25 -18.047 1 95 102 ILE B CA 1
ATOM 2092 C C . ILE B 1 102 ? -6.801 -12.086 -17.516 1 95 102 ILE B C 1
ATOM 2094 O O . ILE B 1 102 ? -5.699 -11.562 -17.312 1 95 102 ILE B O 1
ATOM 2098 N N . CYS B 1 103 ? -6.988 -13.461 -17.25 1 94.06 103 CYS B N 1
ATOM 2099 C CA . CYS B 1 103 ? -5.938 -14.359 -16.781 1 94.06 103 CYS B CA 1
ATOM 2100 C C . CYS B 1 103 ? -4.816 -14.469 -17.812 1 94.06 103 CYS B C 1
ATOM 2102 O O . CYS B 1 103 ? -3.643 -14.57 -17.438 1 94.06 103 CYS B O 1
ATOM 2104 N N . ALA B 1 104 ? -5.328 -14.414 -19.109 1 95.38 104 ALA B N 1
ATOM 2105 C CA . ALA B 1 104 ? -4.336 -14.469 -20.172 1 95.38 104 ALA B CA 1
ATOM 2106 C C . ALA B 1 104 ? -3.445 -13.227 -20.172 1 95.38 104 ALA B C 1
ATOM 2108 O O . ALA B 1 104 ? -2.23 -13.328 -20.344 1 95.38 104 ALA B O 1
ATOM 2109 N N . ILE B 1 105 ? -4.148 -12.266 -19.953 1 94.19 105 ILE B N 1
ATOM 2110 C CA . ILE B 1 105 ? -3.391 -11.023 -19.875 1 94.19 105 ILE B CA 1
ATOM 2111 C C . ILE B 1 105 ? -2.43 -11.086 -18.688 1 94.19 105 ILE B C 1
ATOM 2113 O O . ILE B 1 105 ? -1.257 -10.727 -18.812 1 94.19 105 ILE B O 1
ATOM 2117 N N . ALA B 1 106 ? -2.863 -11.312 -17.609 1 95.62 106 ALA B N 1
ATOM 2118 C CA . ALA B 1 106 ? -2.041 -11.453 -16.422 1 95.62 106 ALA B CA 1
ATOM 2119 C C . ALA B 1 106 ? -0.837 -12.352 -16.688 1 95.62 106 ALA B C 1
ATOM 2121 O O . ALA B 1 106 ? 0.281 -12.047 -16.266 1 95.62 106 ALA B O 1
ATOM 2122 N N . ASP B 1 107 ? -1.142 -13.547 -17.328 1 96.38 107 ASP B N 1
ATOM 2123 C CA . ASP B 1 107 ? -0.086 -14.508 -17.625 1 96.38 107 ASP B CA 1
ATOM 2124 C C . ASP B 1 107 ? 0.991 -13.891 -18.516 1 96.38 107 ASP B C 1
ATOM 2126 O O . ASP B 1 107 ? 2.184 -14.102 -18.281 1 96.38 107 ASP B O 1
ATOM 2130 N N . ILE B 1 108 ? 0.624 -13.172 -19.453 1 95.94 108 ILE B N 1
ATOM 2131 C CA . ILE B 1 108 ? 1.526 -12.531 -20.406 1 95.94 108 ILE B CA 1
ATOM 2132 C C . ILE B 1 108 ? 2.496 -11.617 -19.656 1 95.94 108 ILE B C 1
ATOM 2134 O O . ILE B 1 108 ? 3.682 -11.555 -20 1 95.94 108 ILE B O 1
ATOM 2138 N N . PHE B 1 109 ? 1.902 -11.016 -18.719 1 95.62 109 PHE B N 1
ATOM 2139 C CA . PHE B 1 109 ? 2.686 -10.023 -17.984 1 95.62 109 PHE B CA 1
ATOM 2140 C C . PHE B 1 109 ? 3.264 -10.617 -16.703 1 95.62 109 PHE B C 1
ATOM 2142 O O . PHE B 1 109 ? 3.844 -9.898 -15.891 1 95.62 109 PHE B O 1
ATOM 2149 N N . ARG B 1 110 ? 3.023 -11.758 -16.5 1 94.38 110 ARG B N 1
ATOM 2150 C CA . ARG B 1 110 ? 3.508 -12.477 -15.328 1 94.38 110 ARG B CA 1
ATOM 2151 C C . ARG B 1 110 ? 2.916 -11.906 -14.047 1 94.38 110 ARG B C 1
ATOM 2153 O O . ARG B 1 110 ? 3.627 -11.734 -13.047 1 94.38 110 ARG B O 1
ATOM 2160 N N . ALA B 1 111 ? 1.723 -11.484 -14.203 1 96.31 111 ALA B N 1
ATOM 2161 C CA . ALA B 1 111 ? 0.923 -11.055 -13.055 1 96.31 111 ALA B CA 1
ATOM 2162 C C . ALA B 1 111 ? 0.298 -12.25 -12.344 1 96.31 111 ALA B C 1
ATOM 2164 O O . ALA B 1 111 ? 0.311 -13.367 -12.867 1 96.31 111 ALA B O 1
ATOM 2165 N N . THR B 1 112 ? -0.075 -11.914 -11.289 1 96.44 112 THR B N 1
ATOM 2166 C CA . THR B 1 112 ? -0.631 -13 -10.484 1 96.44 112 THR B CA 1
ATOM 2167 C C . THR B 1 112 ? -2.098 -12.727 -10.156 1 96.44 112 THR B C 1
ATOM 2169 O O . THR B 1 112 ? -2.453 -11.625 -9.75 1 96.44 112 THR B O 1
ATOM 2172 N N . ILE B 1 113 ? -2.781 -13.695 -10.344 1 97.81 113 ILE B N 1
ATOM 2173 C CA . ILE B 1 113 ? -4.168 -13.586 -9.906 1 97.81 113 ILE B CA 1
ATOM 2174 C C . ILE B 1 113 ? -4.25 -13.875 -8.406 1 97.81 113 ILE B C 1
ATOM 2176 O O . ILE B 1 113 ? -3.906 -14.969 -7.953 1 97.81 113 ILE B O 1
ATOM 2180 N N . VAL B 1 114 ? -4.84 -13.031 -7.477 1 95.88 114 VAL B N 1
ATOM 2181 C CA . VAL B 1 114 ? -4.727 -13.219 -6.031 1 95.88 114 VAL B CA 1
ATOM 2182 C C . VAL B 1 114 ? -6.117 -13.344 -5.418 1 95.88 114 VAL B C 1
ATOM 2184 O O . VAL B 1 114 ? -6.254 -13.672 -4.238 1 95.88 114 VAL B O 1
ATOM 2187 N N . ASP B 1 115 ? -6.984 -13.078 -6.309 1 97.38 115 ASP B N 1
ATOM 2188 C CA . ASP B 1 115 ? -8.359 -13.328 -5.875 1 97.38 115 ASP B CA 1
ATOM 2189 C C . ASP B 1 115 ? -9.281 -13.555 -7.07 1 97.38 115 ASP B C 1
ATOM 2191 O O . ASP B 1 115 ? -9.164 -12.875 -8.094 1 97.38 115 ASP B O 1
ATOM 2195 N N . VAL B 1 116 ? -10.062 -14.391 -6.871 1 96.19 116 VAL B N 1
ATOM 2196 C CA . VAL B 1 116 ? -11.086 -14.641 -7.887 1 96.19 116 VAL B CA 1
ATOM 2197 C C . VAL B 1 116 ? -12.461 -14.719 -7.234 1 96.19 116 VAL B C 1
ATOM 2199 O O . VAL B 1 116 ? -12.727 -15.617 -6.434 1 96.19 116 VAL B O 1
ATOM 2202 N N . GLY B 1 117 ? -13.234 -13.656 -7.445 1 92.25 117 GLY B N 1
ATOM 2203 C CA . GLY B 1 117 ? -14.609 -13.656 -6.969 1 92.25 117 GLY B CA 1
ATOM 2204 C C . GLY B 1 117 ? -15.609 -14.094 -8.023 1 92.25 117 GLY B C 1
ATOM 2205 O O . GLY B 1 117 ? -15.219 -14.477 -9.125 1 92.25 117 GLY B O 1
ATOM 2206 N N . LYS B 1 118 ? -16.656 -14.234 -7.812 1 89.88 118 LYS B N 1
ATOM 2207 C CA . LYS B 1 118 ? -17.688 -14.664 -8.758 1 89.88 118 LYS B CA 1
ATOM 2208 C C . LYS B 1 118 ? -17.656 -13.82 -10.023 1 89.88 118 LYS B C 1
ATOM 2210 O O . LYS B 1 118 ? -17.781 -14.352 -11.133 1 89.88 118 LYS B O 1
ATOM 2215 N N . ASP B 1 119 ? -17.344 -12.398 -9.766 1 92.44 119 ASP B N 1
ATOM 2216 C CA . ASP B 1 119 ? -17.391 -11.555 -10.953 1 92.44 119 ASP B CA 1
ATOM 2217 C C . ASP B 1 119 ? -16.219 -10.578 -10.977 1 92.44 119 ASP B C 1
ATOM 2219 O O . ASP B 1 119 ? -16.344 -9.453 -11.469 1 92.44 119 ASP B O 1
ATOM 2223 N N . SER B 1 120 ? -15.297 -11.133 -10.18 1 96 120 SER B N 1
ATOM 2224 C CA . SER B 1 120 ? -14.133 -10.258 -10.133 1 96 120 SER B CA 1
ATOM 2225 C C . SER B 1 120 ? -12.836 -11.055 -10.016 1 96 120 SER B C 1
ATOM 2227 O O . SER B 1 120 ? -12.844 -12.188 -9.523 1 96 120 SER B O 1
ATOM 2229 N N . VAL B 1 121 ? -11.914 -10.43 -10.641 1 97.12 121 VAL B N 1
ATOM 2230 C CA . VAL B 1 121 ? -10.562 -10.977 -10.492 1 97.12 121 VAL B CA 1
ATOM 2231 C C . VAL B 1 121 ? -9.617 -9.883 -10.016 1 97.12 121 VAL B C 1
ATOM 2233 O O . VAL B 1 121 ? -9.672 -8.75 -10.5 1 97.12 121 VAL B O 1
ATOM 2236 N N . THR B 1 122 ? -8.844 -10.273 -9.039 1 98.06 122 THR B N 1
ATOM 2237 C CA . THR B 1 122 ? -7.84 -9.305 -8.617 1 98.06 122 THR B CA 1
ATOM 2238 C C . THR B 1 122 ? -6.449 -9.742 -9.062 1 98.06 122 THR B C 1
ATOM 2240 O O . THR B 1 122 ? -5.996 -10.836 -8.719 1 98.06 122 THR B O 1
ATOM 2243 N N . VAL B 1 123 ? -5.867 -8.891 -9.828 1 98.25 123 VAL B N 1
ATOM 2244 C CA . VAL B 1 123 ? -4.559 -9.164 -10.414 1 98.25 123 VAL B CA 1
ATOM 2245 C C . VAL B 1 123 ? -3.482 -8.367 -9.68 1 98.25 123 VAL B C 1
ATOM 2247 O O . VAL B 1 123 ? -3.633 -7.164 -9.461 1 98.25 123 VAL B O 1
ATOM 2250 N N . MET B 1 124 ? -2.537 -9.078 -9.195 1 98.38 124 MET B N 1
ATOM 2251 C CA . MET B 1 124 ? -1.385 -8.43 -8.578 1 98.38 124 MET B CA 1
ATOM 2252 C C . MET B 1 124 ? -0.21 -8.359 -9.547 1 98.38 124 MET B C 1
ATOM 2254 O O . MET B 1 124 ? 0.109 -9.344 -10.211 1 98.38 124 MET B O 1
ATOM 2258 N N . LEU B 1 125 ? 0.274 -7.285 -9.695 1 97.94 125 LEU B N 1
ATOM 2259 C CA . LEU B 1 125 ? 1.427 -7.137 -10.578 1 97.94 125 LEU B CA 1
ATOM 2260 C C . LEU B 1 125 ? 2.496 -6.262 -9.93 1 97.94 125 LEU B C 1
ATOM 2262 O O . LEU B 1 125 ? 2.176 -5.262 -9.281 1 97.94 125 LEU B O 1
ATOM 2266 N N . THR B 1 126 ? 3.689 -6.641 -10.031 1 97.31 126 THR B N 1
ATOM 2267 C CA . THR B 1 126 ? 4.852 -5.855 -9.625 1 97.31 126 THR B CA 1
ATOM 2268 C C . THR B 1 126 ? 5.715 -5.508 -10.836 1 97.31 126 THR B C 1
ATOM 2270 O O . THR B 1 126 ? 5.906 -6.336 -11.727 1 97.31 126 THR B O 1
ATOM 2273 N N . GLY B 1 127 ? 6.207 -4.336 -10.789 1 95.81 127 GLY B N 1
ATOM 2274 C CA . GLY B 1 127 ? 7.07 -3.914 -11.883 1 95.81 127 GLY B CA 1
ATOM 2275 C C . GLY B 1 127 ? 7.375 -2.428 -11.859 1 95.81 127 GLY B C 1
ATOM 2276 O O . GLY B 1 127 ? 7.035 -1.732 -10.898 1 95.81 127 GLY B O 1
ATOM 2277 N N . ASP B 1 128 ? 8.039 -2.141 -12.805 1 93.44 128 ASP B N 1
ATOM 2278 C CA . ASP B 1 128 ? 8.234 -0.701 -12.93 1 93.44 128 ASP B CA 1
ATOM 2279 C C . ASP B 1 128 ? 6.98 -0.016 -13.461 1 93.44 128 ASP B C 1
ATOM 2281 O O . ASP B 1 128 ? 6.004 -0.682 -13.812 1 93.44 128 ASP B O 1
ATOM 2285 N N . GLN B 1 129 ? 6.977 1.307 -13.391 1 89.94 129 GLN B N 1
ATOM 2286 C CA . GLN B 1 129 ? 5.746 2.029 -13.695 1 89.94 129 GLN B CA 1
ATOM 2287 C C . GLN B 1 129 ? 5.316 1.797 -15.141 1 89.94 129 GLN B C 1
ATOM 2289 O O . GLN B 1 129 ? 4.121 1.737 -15.438 1 89.94 129 GLN B O 1
ATOM 2294 N N . SER B 1 130 ? 6.227 1.521 -16.047 1 92.19 130 SER B N 1
ATOM 2295 C CA . SER B 1 130 ? 5.898 1.241 -17.438 1 92.19 130 SER B CA 1
ATOM 2296 C C . SER B 1 130 ? 5.152 -0.083 -17.578 1 92.19 130 SER B C 1
ATOM 2298 O O . SER B 1 130 ? 4.145 -0.163 -18.281 1 92.19 130 SER B O 1
ATOM 2300 N N . LYS B 1 131 ? 5.781 -0.887 -16.891 1 93.38 131 LYS B N 1
ATOM 2301 C CA . LYS B 1 131 ? 5.145 -2.201 -16.938 1 93.38 131 LYS B CA 1
ATOM 2302 C C . LYS B 1 131 ? 3.742 -2.156 -16.328 1 93.38 131 LYS B C 1
ATOM 2304 O O . LYS B 1 131 ? 2.797 -2.695 -16.906 1 93.38 131 LYS B O 1
ATOM 2309 N N . LEU B 1 132 ? 3.566 -1.692 -15.375 1 96.12 132 LEU B N 1
ATOM 2310 C CA . LEU B 1 132 ? 2.271 -1.612 -14.711 1 96.12 132 LEU B CA 1
ATOM 2311 C C . LEU B 1 132 ? 1.269 -0.844 -15.562 1 96.12 132 LEU B C 1
ATOM 2313 O O . LEU B 1 132 ? 0.11 -1.25 -15.688 1 96.12 132 LEU B O 1
ATOM 2317 N N . ASP B 1 133 ? 1.773 0.321 -16.062 1 93.81 133 ASP B N 1
ATOM 2318 C CA . ASP B 1 133 ? 0.881 1.108 -16.906 1 93.81 133 ASP B CA 1
ATOM 2319 C C . ASP B 1 133 ? 0.423 0.304 -18.109 1 93.81 133 ASP B C 1
ATOM 2321 O O . ASP B 1 133 ? -0.729 0.414 -18.547 1 93.81 133 ASP B O 1
ATOM 2325 N N . ALA B 1 134 ? 1.195 -0.46 -18.625 1 96 134 ALA B N 1
ATOM 2326 C CA . ALA B 1 134 ? 0.847 -1.288 -19.781 1 96 134 ALA B CA 1
ATOM 2327 C C . ALA B 1 134 ? -0.248 -2.289 -19.422 1 96 134 ALA B C 1
ATOM 2329 O O . ALA B 1 134 ? -1.207 -2.465 -20.172 1 96 134 ALA B O 1
ATOM 2330 N N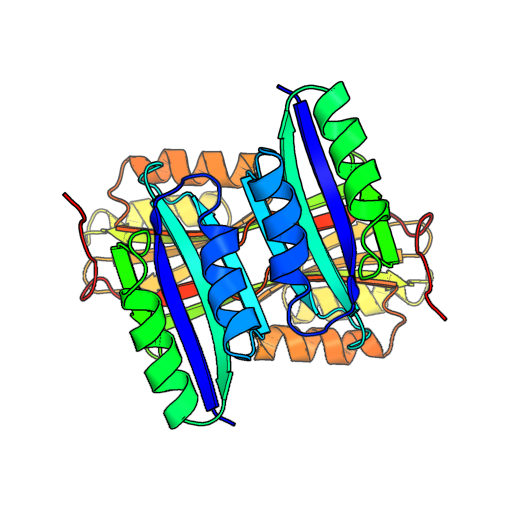 . VAL B 1 135 ? 0.073 -2.854 -18.297 1 95 135 VAL B N 1
ATOM 2331 C CA . VAL B 1 135 ? -0.909 -3.844 -17.875 1 95 135 VAL B CA 1
ATOM 2332 C C . VAL B 1 135 ? -2.24 -3.158 -17.578 1 95 135 VAL B C 1
ATOM 2334 O O . VAL B 1 135 ? -3.301 -3.646 -17.969 1 95 135 VAL B O 1
ATOM 2337 N N . LEU B 1 136 ? -2.283 -2.086 -16.828 1 96 136 LEU B N 1
ATOM 2338 C CA . LEU B 1 136 ? -3.496 -1.359 -16.469 1 96 136 LEU B CA 1
ATOM 2339 C C . LEU B 1 136 ? -4.23 -0.881 -17.719 1 96 136 LEU B C 1
ATOM 2341 O O . LEU B 1 136 ? -5.465 -0.886 -17.766 1 96 136 LEU B O 1
ATOM 2345 N N . ASN B 1 137 ? -3.371 -0.556 -18.75 1 94.94 137 ASN B N 1
ATOM 2346 C CA . ASN B 1 137 ? -3.979 -0.152 -20.016 1 94.94 137 ASN B CA 1
ATOM 2347 C C . ASN B 1 137 ? -4.758 -1.298 -20.656 1 94.94 137 ASN B C 1
ATOM 2349 O O . ASN B 1 137 ? -5.848 -1.091 -21.188 1 94.94 137 ASN B O 1
ATOM 2353 N N . LEU B 1 138 ? -4.16 -2.279 -20.641 1 95.19 138 LEU B N 1
ATOM 2354 C CA . LEU B 1 138 ? -4.855 -3.42 -21.219 1 95.19 138 LEU B CA 1
ATOM 2355 C C . LEU B 1 138 ? -6.09 -3.783 -20.406 1 95.19 138 LEU B C 1
ATOM 2357 O O . LEU B 1 138 ? -7.145 -4.09 -20.969 1 95.19 138 LEU B O 1
ATOM 2361 N N . LEU B 1 139 ? -5.973 -3.791 -19.109 1 96.12 139 LEU B N 1
ATOM 2362 C CA . LEU B 1 139 ? -7.07 -4.18 -18.234 1 96.12 139 LEU B CA 1
ATOM 2363 C C . LEU B 1 139 ? -8.18 -3.135 -18.266 1 96.12 139 LEU B C 1
ATOM 2365 O O . LEU B 1 139 ? -9.305 -3.41 -17.844 1 96.12 139 LEU B O 1
ATOM 2369 N N . GLU B 1 140 ? -7.824 -1.923 -18.594 1 92.69 140 GLU B N 1
ATOM 2370 C CA . GLU B 1 140 ? -8.82 -0.858 -18.688 1 92.69 140 GLU B CA 1
ATOM 2371 C C . GLU B 1 140 ? -9.93 -1.222 -19.672 1 92.69 140 GLU B C 1
ATOM 2373 O O . GLU B 1 140 ? -11 -0.602 -19.672 1 92.69 140 GLU B O 1
ATOM 2378 N N . ASP B 1 141 ? -9.547 -2.273 -20.609 1 92 141 ASP B N 1
ATOM 2379 C CA . ASP B 1 141 ? -10.586 -2.762 -21.516 1 92 141 ASP B CA 1
ATOM 2380 C C . ASP B 1 141 ? -11.68 -3.506 -20.75 1 92 141 ASP B C 1
ATOM 2382 O O . ASP B 1 141 ? -12.75 -3.77 -21.297 1 92 141 ASP B O 1
ATOM 2386 N N . TYR B 1 142 ? -11.273 -3.568 -19.625 1 94.06 142 TYR B N 1
ATOM 2387 C CA . TYR B 1 142 ? -12.25 -4.133 -18.703 1 94.06 142 TYR B CA 1
ATOM 2388 C C . TYR B 1 142 ? -12.602 -3.133 -17.609 1 94.06 142 TYR B C 1
ATOM 2390 O O . TYR B 1 142 ? -12 -2.061 -17.516 1 94.06 142 TYR B O 1
ATOM 2398 N N . GLU B 1 143 ? -13.406 -3.596 -16.984 1 93.56 143 GLU B N 1
ATOM 2399 C CA . GLU B 1 143 ? -13.812 -2.662 -15.93 1 93.56 143 GLU B CA 1
ATOM 2400 C C . GLU B 1 143 ? -12.984 -2.857 -14.664 1 93.56 143 GLU B C 1
ATOM 2402 O O . GLU B 1 143 ? -13.164 -3.842 -13.945 1 93.56 143 GLU B O 1
ATOM 2407 N N . ILE B 1 144 ? -12.383 -1.816 -14.258 1 95.31 144 ILE B N 1
ATOM 2408 C CA . ILE B 1 144 ? -11.594 -1.854 -13.023 1 95.31 144 ILE B CA 1
ATOM 2409 C C . ILE B 1 144 ? -12.453 -1.374 -11.852 1 95.31 144 ILE B C 1
ATOM 2411 O O . ILE B 1 144 ? -12.883 -0.221 -11.828 1 95.31 144 ILE B O 1
ATOM 2415 N N . LEU B 1 145 ? -12.453 -2.246 -11.078 1 95.75 145 LEU B N 1
ATOM 2416 C CA . LEU B 1 145 ? -13.344 -1.968 -9.961 1 95.75 145 LEU B CA 1
ATOM 2417 C C . LEU B 1 145 ? -12.602 -1.215 -8.859 1 95.75 145 LEU B C 1
ATOM 2419 O O . LEU B 1 145 ? -13.148 -0.283 -8.266 1 95.75 145 LEU B O 1
ATOM 2423 N N . GLU B 1 146 ? -11.508 -1.706 -8.758 1 97.12 146 GLU B N 1
ATOM 2424 C CA . GLU B 1 146 ? -10.656 -1.069 -7.754 1 97.12 146 GLU B CA 1
ATOM 2425 C C . GLU B 1 146 ? -9.18 -1.213 -8.109 1 97.12 146 GLU B C 1
ATOM 2427 O O . GLU B 1 146 ? -8.773 -2.213 -8.703 1 97.12 146 GLU B O 1
ATOM 2432 N N . LEU B 1 147 ? -8.523 -0.333 -7.582 1 97 147 LEU B N 1
ATOM 2433 C CA . LEU B 1 147 ? -7.082 -0.309 -7.809 1 97 147 LEU B CA 1
ATOM 2434 C C . LEU B 1 147 ? -6.344 0.188 -6.57 1 97 147 LEU B C 1
ATOM 2436 O O . LEU B 1 147 ? -6.648 1.266 -6.055 1 97 147 LEU B O 1
ATOM 2440 N N . ALA B 1 148 ? -5.566 -0.56 -6.211 1 97.38 148 ALA B N 1
ATOM 2441 C CA . ALA B 1 148 ? -4.672 -0.152 -5.129 1 97.38 148 ALA B CA 1
ATOM 2442 C C . ALA B 1 148 ? -3.211 -0.253 -5.559 1 97.38 148 ALA B C 1
ATOM 2444 O O . ALA B 1 148 ? -2.799 -1.251 -6.156 1 97.38 148 ALA B O 1
ATOM 2445 N N . ARG B 1 149 ? -2.555 0.676 -5.25 1 96.81 149 ARG B N 1
ATOM 2446 C CA . ARG B 1 149 ? -1.142 0.702 -5.617 1 96.81 149 ARG B CA 1
ATOM 2447 C C . ARG B 1 149 ? -0.285 1.199 -4.457 1 96.81 149 ARG B C 1
ATOM 2449 O O . ARG B 1 149 ? -0.688 2.105 -3.725 1 96.81 149 ARG B O 1
ATOM 2456 N N . THR B 1 150 ? 0.773 0.639 -4.32 1 96.94 150 THR B N 1
ATOM 2457 C CA . THR B 1 150 ? 1.615 0.953 -3.172 1 96.94 150 THR B CA 1
ATOM 2458 C C . THR B 1 150 ? 2.322 2.291 -3.369 1 96.94 150 THR B C 1
ATOM 2460 O O . THR B 1 150 ? 2.707 2.945 -2.398 1 96.94 150 THR B O 1
ATOM 2463 N N . GLY B 1 151 ? 2.469 2.711 -4.508 1 95.25 151 GLY B N 1
ATOM 2464 C CA . GLY B 1 151 ? 3.461 3.729 -4.82 1 95.25 151 GLY B CA 1
ATOM 2465 C C . GLY B 1 151 ? 4.848 3.16 -5.051 1 95.25 151 GLY B C 1
ATOM 2466 O O . GLY B 1 151 ? 5.133 2.025 -4.664 1 95.25 151 GLY B O 1
ATOM 2467 N N . LEU B 1 152 ? 5.551 3.963 -5.551 1 96.19 152 LEU B N 1
ATOM 2468 C CA . LEU B 1 152 ? 6.875 3.529 -5.98 1 96.19 152 LEU B CA 1
ATOM 2469 C C . LEU B 1 152 ? 7.816 3.395 -4.789 1 96.19 152 LEU B C 1
ATOM 2471 O O . LEU B 1 152 ? 7.82 4.246 -3.896 1 96.19 152 LEU B O 1
ATOM 2475 N N . THR B 1 153 ? 8.547 2.35 -4.824 1 97.62 153 THR B N 1
ATOM 2476 C CA . THR B 1 153 ? 9.703 2.238 -3.947 1 97.62 153 THR B CA 1
ATOM 2477 C C . THR B 1 153 ? 10.961 1.918 -4.75 1 97.62 153 THR B C 1
ATOM 2479 O O . THR B 1 153 ? 10.883 1.586 -5.934 1 97.62 153 THR B O 1
ATOM 2482 N N . GLY B 1 154 ? 11.977 2.105 -4.113 1 97.94 154 GLY B N 1
ATOM 2483 C CA . GLY B 1 154 ? 13.195 1.881 -4.875 1 97.94 154 GLY B CA 1
ATOM 2484 C C . GLY B 1 154 ? 14.453 1.963 -4.031 1 97.94 154 GLY B C 1
ATOM 2485 O O . GLY B 1 154 ? 14.414 2.455 -2.9 1 97.94 154 GLY B O 1
ATOM 2486 N N . LEU B 1 155 ? 15.484 1.539 -4.613 1 98.25 155 LEU B N 1
ATOM 2487 C CA . LEU B 1 155 ? 16.828 1.607 -4.039 1 98.25 155 LEU B CA 1
ATOM 2488 C C . LEU B 1 155 ? 17.859 1.846 -5.125 1 98.25 155 LEU B C 1
ATOM 2490 O O . LEU B 1 155 ? 17.688 1.406 -6.266 1 98.25 155 LEU B O 1
ATOM 2494 N N . SER B 1 156 ? 18.781 2.494 -4.684 1 97.81 156 SER B N 1
ATOM 2495 C CA . SER B 1 156 ? 19.906 2.662 -5.609 1 97.81 156 SER B CA 1
ATOM 2496 C C . SER B 1 156 ? 20.609 1.333 -5.883 1 97.81 156 SER B C 1
ATOM 2498 O O . SER B 1 156 ? 20.641 0.459 -5.012 1 97.81 156 SER B O 1
ATOM 2500 N N . ARG B 1 157 ? 21.078 1.138 -7.031 1 97.25 157 ARG B N 1
ATOM 2501 C CA . ARG B 1 157 ? 21.797 -0.074 -7.406 1 97.25 157 ARG B CA 1
ATOM 2502 C C . ARG B 1 157 ? 23.172 -0.127 -6.734 1 97.25 157 ARG B C 1
ATOM 2504 O O . ARG B 1 157 ? 23.781 0.911 -6.496 1 97.25 157 ARG B O 1
ATOM 2511 N N . GLY B 1 158 ? 23.562 -1.232 -6.57 1 94.94 158 GLY B N 1
ATOM 2512 C CA . GLY B 1 158 ? 24.859 -1.438 -5.945 1 94.94 158 GLY B CA 1
ATOM 2513 C C . GLY B 1 158 ? 24.906 -1.013 -4.488 1 94.94 158 GLY B C 1
ATOM 2514 O O . GLY B 1 158 ? 23.859 -0.849 -3.859 1 94.94 158 GLY B O 1
ATOM 2515 N N . SER B 1 159 ? 26.062 -0.867 -3.869 1 92.12 159 SER B N 1
ATOM 2516 C CA . SER B 1 159 ? 26.172 -0.588 -2.441 1 92.12 159 SER B CA 1
ATOM 2517 C C . SER B 1 159 ? 27.094 0.594 -2.18 1 92.12 159 SER B C 1
ATOM 2519 O O . SER B 1 159 ? 27.594 0.759 -1.066 1 92.12 159 SER B O 1
ATOM 2521 N N . ASP B 1 160 ? 27.219 1.351 -3.189 1 89.12 160 ASP B N 1
ATOM 2522 C CA . ASP B 1 160 ? 28.234 2.4 -3.068 1 89.12 160 ASP B CA 1
ATOM 2523 C C . ASP B 1 160 ? 27.703 3.564 -2.227 1 89.12 160 ASP B C 1
ATOM 2525 O O . ASP B 1 160 ? 28.5 4.352 -1.693 1 89.12 160 ASP B O 1
ATOM 2529 N N . ASP B 1 161 ? 26.5 3.631 -2.072 1 89.81 161 ASP B N 1
ATOM 2530 C CA . ASP B 1 161 ? 25.969 4.82 -1.404 1 89.81 161 ASP B CA 1
ATOM 2531 C C . ASP B 1 161 ? 25.25 4.453 -0.109 1 89.81 161 ASP B C 1
ATOM 2533 O O . ASP B 1 161 ? 24.391 5.203 0.365 1 89.81 161 ASP B O 1
ATOM 2537 N N . ILE B 1 162 ? 25.609 3.309 0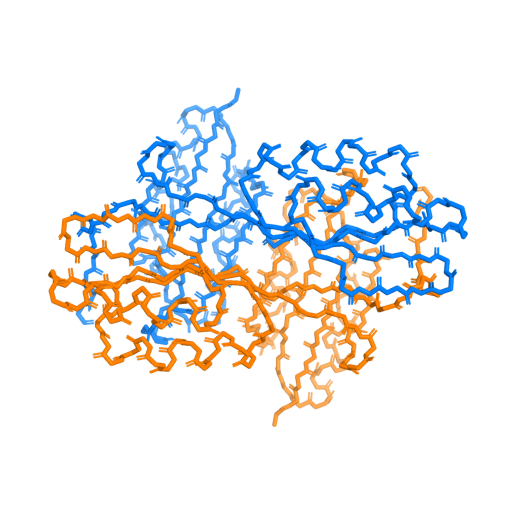.327 1 86.12 162 ILE B N 1
ATOM 2538 C CA . ILE B 1 162 ? 25 2.842 1.571 1 86.12 162 ILE B CA 1
ATOM 2539 C C . ILE B 1 162 ? 25.438 3.744 2.725 1 86.12 162 ILE B C 1
ATOM 2541 O O . ILE B 1 162 ? 26.625 4.035 2.881 1 86.12 162 ILE B O 1
ATOM 2545 N N . ARG B 1 163 ? 24.438 4.223 3.488 1 82.94 163 ARG B N 1
ATOM 2546 C CA . ARG B 1 163 ? 24.734 5.035 4.66 1 82.94 163 ARG B CA 1
ATOM 2547 C C . ARG B 1 163 ? 24.406 4.281 5.945 1 82.94 163 ARG B C 1
ATOM 2549 O O . ARG B 1 163 ? 23.312 3.752 6.102 1 82.94 163 ARG B O 1
ATOM 2556 N N . TYR B 1 164 ? 25.297 4.156 6.633 1 79.5 164 TYR B N 1
ATOM 2557 C CA . TYR B 1 164 ? 25.156 3.479 7.918 1 79.5 164 TYR B CA 1
ATOM 2558 C C . TYR B 1 164 ? 24.953 4.484 9.047 1 79.5 164 TY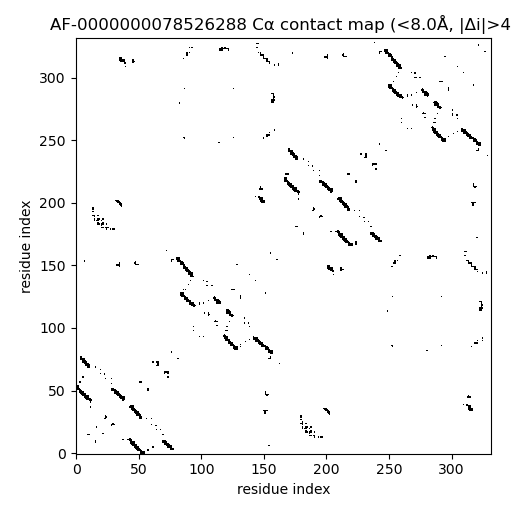R B C 1
ATOM 2560 O O . TYR B 1 164 ? 25.703 5.457 9.164 1 79.5 164 TYR B O 1
ATOM 2568 N N . LEU B 1 165 ? 23.828 4.438 9.547 1 73.38 165 LEU B N 1
ATOM 2569 C CA . LEU B 1 165 ? 23.578 5.387 10.617 1 73.38 165 LEU B CA 1
ATOM 2570 C C . LEU B 1 165 ? 24.031 4.824 11.961 1 73.38 165 LEU B C 1
ATOM 2572 O O . LEU B 1 165 ? 23.953 3.615 12.195 1 73.38 165 LEU B O 1
ATOM 2576 N N . PRO B 1 166 ? 24.75 5.66 12.781 1 73.44 166 PRO B N 1
ATOM 2577 C CA . PRO B 1 166 ? 25.297 5.203 14.062 1 73.44 166 PRO B CA 1
ATOM 2578 C C . PRO B 1 166 ? 24.234 4.633 14.992 1 73.44 166 PRO B C 1
ATOM 2580 O O . PRO B 1 166 ? 23.062 4.98 14.883 1 73.44 166 PRO B O 1
#

Solvent-accessible surface area (backbone atoms only — not comparable to full-atom values): 16681 Å² total; per-residue (Å²): 122,42,72,47,35,33,34,32,33,23,48,55,49,90,38,43,66,18,52,54,38,33,51,29,34,78,72,64,47,48,68,67,22,40,7,28,14,62,28,86,55,69,67,24,19,25,29,20,37,28,29,50,29,52,71,69,50,51,57,46,49,56,54,54,46,64,66,32,83,52,44,76,40,82,42,73,44,45,85,90,48,32,44,59,36,30,40,36,40,38,29,26,55,19,50,80,75,46,37,58,54,52,50,48,54,30,52,74,70,69,29,41,77,74,38,76,34,92,47,17,36,26,35,32,41,72,32,34,74,65,57,48,46,52,53,51,58,59,46,53,78,38,50,63,64,44,40,32,28,11,21,47,28,55,46,54,51,50,69,86,74,67,74,80,74,133,125,42,74,43,34,32,35,31,33,24,47,55,50,86,39,41,66,18,50,54,39,34,50,31,41,76,65,63,48,50,69,69,22,39,10,26,15,60,28,86,54,70,67,23,21,24,28,21,38,29,28,51,34,50,69,71,52,52,54,44,49,56,51,55,48,64,67,34,82,54,41,75,41,77,40,74,45,44,80,90,45,30,44,58,38,29,41,35,38,36,29,26,50,20,49,80,77,45,37,58,54,54,51,47,50,30,53,76,68,70,30,39,77,77,38,75,32,92,50,19,35,26,37,34,42,74,33,36,72,65,55,46,49,52,50,52,55,59,48,60,81,36,50,68,68,42,38,31,25,12,21,47,29,55,45,58,53,53,66,83,79,66,74,80,77,132

InterPro domains:
  IPR002912 ACT domain [PS51671] (5-79)
  IPR004789 Acetolactate synthase, small subunit [PTHR30239] (2-159)
  IPR004789 Acetolactate synthase, small subunit [TIGR00119] (3-158)
  IPR019455 Acetolactate synthase, small subunit, C-terminal [PF10369] (85-158)
  IPR027271 Acetolactate synthase/Transcription factor NikR, C-terminal [G3DSA:3.30.70.1150] (89-163)
  IPR039557 AHAS, ACT domain [cd04878] (5-74)
  IPR045865 ACT-like domain [SSF55021] (3-75)
  IPR045865 ACT-like domain [SSF55021] (81-160)
  IPR054480 Acetolactate synthase small subunit-like, ACT domain [PF22629] (6-72)

pLDDT: mean 94.11, std 4.01, range [72.44, 98.5]

Secondary structure (DSSP, 8-state):
-EEEEEEEEEE-STTHHHHHHHHHHHHT-EEEEEEEEE-SSTTEEEEEEEEEE-HHHHHHHHHHHHT-TTEEEEEE--TTSEEEEEEEEEEEE--HHHHHHHHHHHHHTT-EEEEE-SSEEEEEEEE-HHHHHHHHHHHTTS-EEEEEE---EEEESSSTT-----/-EEEEEEEEEE-STTHHHHHHHHHHHTT-EEEEEEEEE-SSTTEEEEEEEEEE-HHHHHHHHHHHHT-TTEEEEEE--TTSEEEEEEEEEEEE--HHHHHHHHHHHHHTT-EEEEE-SSEEEEEEEE-HHHHHHHHHHHTTS-EEEEEE---EEEESSSTT-----

Nearest PDB structures (foldseek):
  2pc6-assembly1_A  TM=9.539E-01  e=5.264E-18  Nitrosomonas europaea ATCC 19718
  2f1f-assembly1_A  TM=9.434E-01  e=4.427E-18  Escherichia coli
  6vz8-assembly1_S  TM=9.358E-01  e=3.563E-16  Arabidopsis thaliana
  6vz8-assembly1_R  TM=9.385E-01  e=4.789E-15  Arabidopsis thaliana
  6u9h-assembly1_G  TM=9.557E-01  e=2.429E-13  Arabidopsis thaliana

Radius of gyration: 18.97 Å; Cα contacts (8 Å, |Δi|>4): 810; chains: 2; bounding box: 52×45×43 Å